Protein AF-A0A3N0ZSM4-F1 (afdb_monomer_lite)

Structure (mmCIF, N/CA/C/O backbone):
data_AF-A0A3N0ZSM4-F1
#
_entry.id   AF-A0A3N0ZSM4-F1
#
loop_
_atom_site.group_PDB
_atom_site.id
_atom_site.type_symbol
_atom_site.label_atom_id
_atom_site.label_alt_id
_atom_site.label_comp_id
_atom_site.label_asym_id
_atom_site.label_entity_id
_atom_site.label_seq_id
_atom_site.pdbx_PDB_ins_code
_atom_site.Cartn_x
_atom_site.Cartn_y
_atom_site.Cartn_z
_atom_site.occupancy
_atom_site.B_iso_or_equiv
_atom_site.auth_seq_id
_atom_site.auth_comp_id
_atom_site.auth_asym_id
_atom_site.auth_atom_id
_atom_site.pdbx_PDB_model_num
ATOM 1 N N . MET A 1 1 ? -23.254 -13.743 0.045 1.00 58.41 1 MET A N 1
ATOM 2 C CA . MET A 1 1 ? -21.880 -13.553 0.560 1.00 58.41 1 MET A CA 1
ATOM 3 C C . MET A 1 1 ? -21.175 -12.618 -0.411 1.00 58.41 1 MET A C 1
ATOM 5 O O . MET A 1 1 ? -21.246 -12.889 -1.602 1.00 58.41 1 MET A O 1
ATOM 9 N N . LEU A 1 2 ? -20.619 -11.490 0.045 1.00 79.06 2 LEU A N 1
ATOM 10 C CA . LEU A 1 2 ? -19.895 -10.570 -0.842 1.00 79.06 2 LEU A CA 1
ATOM 11 C C . LEU A 1 2 ? -18.609 -11.260 -1.317 1.00 79.06 2 LEU A C 1
ATOM 13 O O . LEU A 1 2 ? -17.864 -11.787 -0.492 1.00 79.06 2 LEU A O 1
ATOM 17 N N . LYS A 1 3 ? -18.373 -11.275 -2.628 1.00 89.25 3 LYS A N 1
ATOM 18 C CA . LYS A 1 3 ? -17.159 -11.798 -3.266 1.00 89.25 3 LYS A CA 1
ATOM 19 C C . LYS A 1 3 ? -16.535 -10.670 -4.079 1.00 89.25 3 LYS A C 1
ATOM 21 O O . LYS A 1 3 ? -17.272 -9.864 -4.650 1.00 89.25 3 LYS A O 1
ATOM 26 N N . ALA A 1 4 ? -15.208 -10.622 -4.121 1.00 91.50 4 ALA A N 1
ATOM 27 C CA . ALA A 1 4 ? -14.489 -9.713 -4.994 1.00 91.50 4 ALA A CA 1
ATOM 28 C C . ALA A 1 4 ? -14.934 -9.912 -6.451 1.00 91.50 4 ALA A C 1
ATOM 30 O O . ALA A 1 4 ? -15.197 -11.052 -6.858 1.00 91.50 4 ALA A O 1
ATOM 31 N N . PRO A 1 5 ? -15.035 -8.828 -7.238 1.00 91.94 5 PRO A N 1
ATOM 32 C CA . PRO A 1 5 ? -15.317 -8.951 -8.654 1.00 91.94 5 PRO A CA 1
ATOM 33 C C . PRO A 1 5 ? -14.194 -9.732 -9.334 1.00 91.94 5 PRO A C 1
ATOM 35 O O . PRO A 1 5 ? -13.030 -9.670 -8.931 1.00 91.94 5 PRO A O 1
ATOM 38 N N . GLU A 1 6 ? -14.540 -10.442 -10.402 1.00 93.62 6 GLU A N 1
ATOM 39 C CA . GLU A 1 6 ? -13.525 -11.029 -11.264 1.00 93.62 6 GLU A CA 1
ATOM 40 C C . GLU A 1 6 ? -12.670 -9.925 -11.892 1.00 93.62 6 GLU A C 1
ATOM 42 O O . GLU A 1 6 ? -13.151 -8.833 -12.221 1.00 93.62 6 GLU A O 1
ATOM 47 N N . LYS A 1 7 ? -11.376 -10.209 -12.049 1.00 94.38 7 LYS A N 1
ATOM 48 C CA . LYS A 1 7 ? -10.457 -9.291 -12.719 1.00 94.38 7 LYS A CA 1
ATOM 49 C C . LYS A 1 7 ? -10.913 -9.092 -14.160 1.00 94.38 7 LYS A C 1
ATOM 51 O O . LYS A 1 7 ? -11.103 -10.054 -14.902 1.00 94.38 7 LYS A O 1
ATOM 56 N N . LYS A 1 8 ? -11.041 -7.830 -14.571 1.00 92.56 8 LYS A N 1
ATOM 57 C CA . LYS A 1 8 ? -11.309 -7.478 -15.971 1.00 92.56 8 LYS A CA 1
ATOM 58 C C . LYS A 1 8 ? -10.183 -8.021 -16.871 1.00 92.56 8 LYS A C 1
ATOM 60 O O . LYS A 1 8 ? -9.026 -7.999 -16.444 1.00 92.56 8 LYS A O 1
ATOM 65 N N . PRO A 1 9 ? -10.470 -8.417 -18.127 1.00 94.88 9 PRO A N 1
ATOM 66 C CA . PRO A 1 9 ? -9.441 -8.873 -19.066 1.00 94.88 9 PRO A CA 1
ATOM 67 C C . PRO A 1 9 ? -8.264 -7.900 -19.219 1.00 94.88 9 PRO A C 1
ATOM 69 O O . PRO A 1 9 ? -7.118 -8.333 -19.257 1.00 94.88 9 PRO A O 1
ATOM 72 N N . SER A 1 10 ? -8.534 -6.590 -19.212 1.00 94.19 10 SER A N 1
ATOM 73 C CA . SER A 1 10 ? -7.501 -5.548 -19.257 1.00 94.19 10 SER A CA 1
ATOM 74 C C . SER A 1 10 ? -6.578 -5.556 -18.036 1.00 94.19 10 SER A C 1
ATOM 76 O O . SER A 1 10 ? -5.381 -5.326 -18.170 1.00 94.19 10 SER A O 1
ATOM 78 N N . TYR A 1 11 ? -7.099 -5.866 -16.846 1.00 95.12 11 TYR A N 1
ATOM 79 C CA . TYR A 1 11 ? -6.271 -5.989 -15.646 1.00 95.12 11 TYR A CA 1
ATOM 80 C C . TYR A 1 11 ? -5.423 -7.268 -15.684 1.00 95.12 11 TYR A C 1
ATOM 82 O O . TYR A 1 11 ? -4.261 -7.244 -15.300 1.00 95.12 11 TYR A O 1
ATOM 90 N N . LEU A 1 12 ? -5.964 -8.375 -16.207 1.00 96.25 12 LEU A N 1
ATOM 91 C CA . LEU A 1 12 ? -5.195 -9.612 -16.408 1.00 96.25 12 LEU A CA 1
ATOM 92 C C . LEU A 1 12 ? -4.061 -9.430 -17.428 1.00 96.25 12 LEU A C 1
ATOM 94 O O . LEU A 1 12 ? -2.976 -9.979 -17.256 1.00 96.25 12 LEU A O 1
ATOM 98 N N . GLU A 1 13 ? -4.292 -8.664 -18.494 1.00 97.06 13 GLU A N 1
ATOM 99 C CA . GLU A 1 13 ? -3.237 -8.289 -19.439 1.00 97.06 13 GLU A CA 1
ATOM 100 C C . GLU A 1 13 ? -2.154 -7.443 -18.762 1.00 97.06 13 GLU A C 1
ATOM 102 O O . GLU A 1 13 ? -0.962 -7.699 -18.944 1.00 97.06 13 GLU A O 1
ATOM 107 N N . LEU A 1 14 ? -2.563 -6.491 -17.925 1.00 96.94 14 LEU A N 1
ATOM 108 C CA . LEU A 1 14 ? -1.644 -5.670 -17.154 1.00 96.94 14 LEU A CA 1
ATOM 109 C C . LEU A 1 14 ? -0.798 -6.497 -16.169 1.00 96.94 14 LEU A C 1
ATOM 111 O O . LEU A 1 14 ? 0.404 -6.264 -16.065 1.00 96.94 14 LEU A O 1
ATOM 115 N N . GLU A 1 15 ? -1.363 -7.515 -15.516 1.00 97.19 15 GLU A N 1
ATOM 116 C CA . GLU A 1 15 ? -0.586 -8.428 -14.662 1.00 97.19 15 GLU A CA 1
ATOM 117 C C . GLU A 1 15 ? 0.503 -9.175 -15.441 1.00 97.19 15 GLU A C 1
ATOM 119 O O . GLU A 1 15 ? 1.630 -9.300 -14.961 1.00 97.19 15 GLU A O 1
ATOM 124 N N . ARG A 1 16 ? 0.231 -9.578 -16.689 1.00 98.12 16 ARG A N 1
ATOM 125 C CA . ARG A 1 16 ? 1.266 -10.171 -17.556 1.00 98.12 16 ARG A CA 1
ATOM 126 C C . ARG A 1 16 ? 2.379 -9.174 -17.873 1.00 98.12 16 ARG A C 1
ATOM 128 O O . ARG A 1 16 ? 3.546 -9.565 -17.922 1.00 98.12 16 ARG A O 1
ATOM 135 N N . LYS A 1 17 ? 2.045 -7.893 -18.066 1.00 98.44 17 LYS A N 1
ATOM 136 C CA . LYS A 1 17 ? 3.044 -6.827 -18.249 1.00 98.44 17 LYS A CA 1
ATOM 137 C C . LYS A 1 17 ? 3.872 -6.617 -16.982 1.00 98.44 17 LYS A C 1
ATOM 139 O O . LYS A 1 17 ? 5.087 -6.477 -17.086 1.00 98.44 17 LYS A O 1
ATOM 144 N N . PHE A 1 18 ? 3.257 -6.663 -15.798 1.00 98.12 18 PHE A N 1
ATOM 145 C CA . PHE A 1 18 ? 3.984 -6.602 -14.526 1.00 98.12 18 PHE A CA 1
ATOM 146 C C . PHE A 1 18 ? 4.984 -7.760 -14.395 1.00 98.12 18 PHE A C 1
ATOM 148 O O . PHE A 1 18 ? 6.159 -7.534 -14.109 1.00 98.12 18 PHE A O 1
ATOM 155 N N . GLU A 1 19 ? 4.559 -8.996 -14.662 1.00 97.19 19 GLU A N 1
ATOM 156 C CA . GLU A 1 19 ? 5.448 -10.165 -14.648 1.00 97.19 19 GLU A CA 1
ATOM 157 C C . GLU A 1 19 ? 6.601 -10.042 -15.648 1.00 97.19 19 GLU A C 1
ATOM 159 O O . GLU A 1 19 ? 7.751 -10.365 -15.330 1.00 97.19 19 GLU A O 1
ATOM 164 N N . ALA A 1 20 ? 6.306 -9.572 -16.863 1.00 98.06 20 ALA A N 1
ATOM 165 C CA . ALA A 1 20 ? 7.315 -9.326 -17.883 1.00 98.06 20 ALA A CA 1
ATOM 166 C C . ALA A 1 20 ? 8.317 -8.251 -17.433 1.00 98.06 20 ALA A C 1
ATOM 168 O O . ALA A 1 20 ? 9.521 -8.436 -17.612 1.00 98.06 20 ALA A O 1
ATOM 169 N N . GLN A 1 21 ? 7.848 -7.184 -16.779 1.00 98.12 21 GLN A N 1
ATOM 170 C CA . GLN A 1 21 ? 8.714 -6.125 -16.266 1.00 98.12 21 GLN A CA 1
ATOM 171 C C . GLN A 1 21 ? 9.656 -6.626 -15.172 1.00 98.12 21 GLN A C 1
ATOM 173 O O . GLN A 1 21 ? 10.831 -6.277 -15.194 1.00 98.12 21 GLN A O 1
ATOM 178 N N . VAL A 1 22 ? 9.202 -7.501 -14.265 1.00 95.75 22 VAL A N 1
ATOM 179 C CA . VAL A 1 22 ? 10.099 -8.127 -13.272 1.00 95.75 22 VAL A CA 1
ATOM 180 C C . VAL A 1 22 ? 11.225 -8.898 -13.965 1.00 95.75 22 VAL A C 1
ATOM 182 O O . VAL A 1 22 ? 12.389 -8.773 -13.588 1.00 95.75 22 VAL A O 1
ATOM 185 N N . LYS A 1 23 ? 10.904 -9.681 -15.005 1.00 95.94 23 LYS A N 1
ATOM 186 C CA . LYS A 1 23 ? 11.9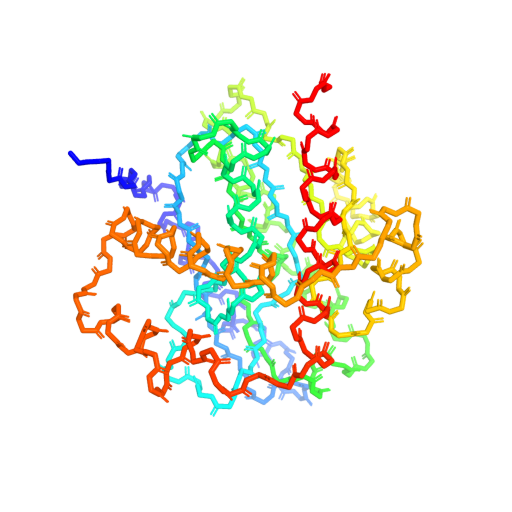14 -10.418 -15.786 1.00 95.94 23 LYS A CA 1
ATOM 187 C C . LYS A 1 23 ? 12.880 -9.462 -16.487 1.00 95.94 23 LYS A C 1
ATOM 189 O O . LYS A 1 23 ? 14.084 -9.711 -16.481 1.00 95.94 23 LYS A O 1
ATOM 194 N N . GLN A 1 24 ? 12.365 -8.368 -17.045 1.00 96.56 24 GLN A N 1
ATOM 195 C CA . GLN A 1 24 ? 13.177 -7.355 -17.709 1.00 96.56 24 GLN A CA 1
ATOM 196 C C . GLN A 1 24 ? 14.104 -6.631 -16.730 1.00 96.56 24 GLN A C 1
ATOM 198 O O . GLN A 1 24 ? 15.282 -6.473 -17.031 1.00 96.56 24 GLN A O 1
ATOM 203 N N . ASP A 1 25 ? 13.623 -6.232 -15.552 1.00 94.69 25 ASP A N 1
ATOM 204 C CA . ASP A 1 25 ? 14.444 -5.566 -14.537 1.00 94.69 25 ASP A CA 1
ATOM 205 C C . ASP A 1 25 ? 15.601 -6.462 -14.077 1.00 94.69 25 ASP A C 1
ATOM 207 O O . ASP A 1 25 ? 16.719 -5.976 -13.935 1.00 94.69 25 ASP A O 1
ATOM 211 N N . LYS A 1 26 ? 15.382 -7.779 -13.937 1.00 93.19 26 LYS A N 1
ATOM 212 C CA . LYS A 1 26 ? 16.465 -8.735 -13.636 1.00 93.19 26 LYS A CA 1
ATOM 213 C C . LYS A 1 26 ? 17.543 -8.787 -14.715 1.00 93.19 26 LYS A C 1
ATOM 215 O O . LYS A 1 26 ? 18.702 -9.014 -14.399 1.00 93.19 26 LYS A O 1
ATOM 220 N N . ILE A 1 27 ? 17.171 -8.621 -15.983 1.00 94.94 27 ILE A N 1
ATOM 221 C CA . ILE A 1 27 ? 18.129 -8.594 -17.095 1.00 94.94 27 ILE A CA 1
ATOM 222 C C . ILE A 1 27 ? 18.865 -7.251 -17.112 1.00 94.94 27 ILE A C 1
ATOM 224 O O . ILE A 1 27 ? 20.091 -7.218 -17.194 1.00 94.94 27 ILE A O 1
ATOM 228 N N . THR A 1 28 ? 18.117 -6.151 -17.015 1.00 94.62 28 THR A N 1
ATOM 229 C CA . THR A 1 28 ? 18.638 -4.780 -17.086 1.00 94.62 28 THR A CA 1
ATOM 230 C C . THR A 1 28 ? 19.568 -4.456 -15.917 1.00 94.62 28 THR A C 1
ATOM 232 O O . THR A 1 28 ? 20.585 -3.798 -16.111 1.00 94.62 28 THR A O 1
ATOM 235 N N . PHE A 1 29 ? 19.236 -4.925 -14.713 1.00 93.75 29 PHE A N 1
ATOM 236 C CA . PHE A 1 29 ? 19.954 -4.635 -13.470 1.00 93.75 29 PHE A CA 1
ATOM 237 C C . PHE A 1 29 ? 20.600 -5.889 -12.871 1.00 93.75 29 PHE A C 1
ATOM 239 O O . PHE A 1 29 ? 20.681 -6.022 -11.653 1.00 93.75 29 PHE A O 1
ATOM 246 N N . LYS A 1 30 ? 21.046 -6.829 -13.714 1.00 92.00 30 LYS A N 1
ATOM 247 C CA . LYS A 1 30 ? 21.614 -8.124 -13.291 1.00 92.00 30 LYS A CA 1
ATOM 248 C C . LYS A 1 30 ? 22.784 -8.014 -12.303 1.00 92.00 30 LYS A C 1
ATOM 250 O O . LYS A 1 30 ? 23.027 -8.944 -11.544 1.00 92.00 30 LYS A O 1
ATOM 255 N N . ASP A 1 31 ? 23.502 -6.889 -12.325 1.00 92.12 31 ASP A N 1
ATOM 256 C CA . ASP A 1 31 ? 24.661 -6.641 -11.462 1.00 92.12 31 ASP A CA 1
ATOM 257 C C . ASP A 1 31 ? 24.251 -6.033 -10.103 1.00 92.12 31 ASP A C 1
ATOM 259 O O . ASP A 1 31 ? 25.073 -5.921 -9.195 1.00 92.12 31 ASP A O 1
ATOM 263 N N . GLN A 1 32 ? 22.985 -5.622 -9.951 1.00 91.19 32 GLN A N 1
ATOM 264 C CA . GLN A 1 32 ? 22.433 -4.989 -8.746 1.00 91.19 32 GLN A CA 1
ATOM 265 C C . GLN A 1 32 ? 21.264 -5.764 -8.120 1.00 91.19 32 GLN A C 1
ATOM 267 O O . GLN A 1 32 ? 20.987 -5.587 -6.934 1.00 91.19 32 GLN A O 1
ATOM 272 N N . ILE A 1 33 ? 20.564 -6.581 -8.908 1.00 89.31 33 ILE A N 1
ATOM 273 C CA . ILE A 1 33 ? 19.414 -7.391 -8.503 1.00 89.31 33 ILE A CA 1
ATOM 274 C C . ILE A 1 33 ? 19.763 -8.854 -8.768 1.00 89.31 33 ILE A C 1
ATOM 276 O O . ILE A 1 33 ? 19.696 -9.318 -9.907 1.00 89.31 33 ILE A O 1
ATOM 280 N N . GLU A 1 34 ? 20.109 -9.593 -7.714 1.00 87.69 34 GLU A N 1
ATOM 281 C CA . GLU A 1 34 ? 20.346 -11.035 -7.819 1.00 87.69 34 GLU A CA 1
ATOM 282 C C . GLU A 1 34 ? 19.009 -11.764 -7.993 1.00 87.69 34 GLU A C 1
ATOM 284 O O . GLU A 1 34 ? 18.844 -12.647 -8.841 1.00 87.69 34 GLU A O 1
ATOM 289 N N . GLU A 1 35 ? 18.023 -11.374 -7.181 1.00 87.44 35 GLU A N 1
ATOM 290 C CA . GLU A 1 35 ? 16.726 -12.028 -7.109 1.00 87.44 35 GLU A CA 1
ATOM 291 C C . GLU A 1 35 ? 15.578 -11.018 -7.093 1.00 87.44 35 GLU A C 1
ATOM 293 O O . GLU A 1 35 ? 15.511 -10.119 -6.261 1.00 87.44 35 GLU A O 1
ATOM 298 N N . ALA A 1 36 ? 14.619 -11.228 -7.994 1.00 89.38 36 ALA A N 1
ATOM 299 C CA . ALA A 1 36 ? 13.357 -10.507 -8.003 1.00 89.38 36 ALA A CA 1
ATOM 300 C C . ALA A 1 36 ? 12.209 -11.422 -8.436 1.00 89.38 36 ALA A C 1
ATOM 302 O O . ALA A 1 36 ? 12.391 -12.289 -9.303 1.00 89.38 36 ALA A O 1
ATOM 303 N N . TYR A 1 37 ? 11.034 -11.217 -7.839 1.00 90.25 37 TYR A N 1
ATOM 304 C CA . TYR A 1 37 ? 9.819 -11.980 -8.132 1.00 90.25 37 TYR A CA 1
ATOM 305 C C . TYR A 1 37 ? 8.615 -11.064 -8.237 1.00 90.25 37 TYR A C 1
ATOM 307 O O . TYR A 1 37 ? 8.509 -10.068 -7.526 1.00 90.25 37 TYR A O 1
ATOM 315 N N . PHE A 1 38 ? 7.700 -11.436 -9.123 1.00 93.81 38 PHE A N 1
ATOM 316 C CA . PHE A 1 38 ? 6.407 -10.790 -9.200 1.00 93.81 38 PHE A CA 1
ATOM 317 C C . PHE A 1 38 ? 5.559 -11.202 -8.000 1.00 93.81 38 PHE A C 1
ATOM 319 O O . PHE A 1 38 ? 5.376 -12.395 -7.753 1.00 93.81 38 PHE A O 1
ATOM 326 N N . VAL A 1 39 ? 5.036 -10.211 -7.281 1.00 92.94 39 VAL A N 1
ATOM 327 C CA . VAL A 1 39 ? 4.021 -10.409 -6.249 1.00 92.94 39 VAL A CA 1
ATOM 328 C C . VAL A 1 39 ? 2.790 -9.588 -6.634 1.00 92.94 39 VAL A C 1
ATOM 330 O O . VAL A 1 39 ? 2.875 -8.358 -6.679 1.00 92.94 39 VAL A O 1
ATOM 333 N N . PRO A 1 40 ? 1.641 -10.227 -6.914 1.00 94.06 40 PRO A N 1
ATOM 334 C CA . PRO A 1 40 ? 0.432 -9.498 -7.263 1.00 94.06 40 PRO A CA 1
ATOM 335 C C . PRO A 1 40 ? -0.135 -8.758 -6.046 1.00 94.06 40 PRO A C 1
ATOM 337 O O . PRO A 1 40 ? -0.044 -9.224 -4.907 1.00 94.06 40 PRO A O 1
ATOM 340 N N . ASN A 1 41 ? -0.779 -7.619 -6.290 1.00 95.19 41 ASN A N 1
ATOM 341 C CA . ASN A 1 41 ? -1.597 -6.934 -5.290 1.00 95.19 41 ASN A CA 1
ATOM 342 C C . ASN A 1 41 ? -3.027 -7.516 -5.272 1.00 95.19 41 ASN A C 1
ATOM 344 O O . ASN A 1 41 ? -3.466 -8.123 -6.255 1.00 95.19 41 ASN A O 1
ATOM 348 N N . PRO A 1 42 ? -3.780 -7.363 -4.168 1.00 94.75 42 PRO A N 1
ATOM 349 C CA . PRO A 1 42 ? -5.164 -7.817 -4.113 1.00 94.75 42 PRO A CA 1
ATOM 350 C C . PRO A 1 42 ? -6.055 -6.971 -5.034 1.00 94.75 42 PRO A C 1
ATOM 352 O O . PRO A 1 42 ? -5.874 -5.763 -5.154 1.00 94.75 42 PRO A O 1
ATOM 355 N N . TYR A 1 43 ? -7.056 -7.602 -5.651 1.00 94.12 43 TYR A N 1
ATOM 356 C CA . TYR A 1 43 ? -8.032 -6.933 -6.515 1.00 94.12 43 TYR A CA 1
ATOM 357 C C . TYR A 1 43 ? -9.390 -6.869 -5.815 1.00 94.12 43 TYR A C 1
ATOM 359 O O . TYR A 1 43 ? -10.072 -7.884 -5.681 1.00 94.12 43 TYR A O 1
ATOM 367 N N . PHE A 1 44 ? -9.766 -5.686 -5.326 1.00 90.19 44 PHE A N 1
ATOM 368 C CA . PHE A 1 44 ? -10.973 -5.519 -4.508 1.00 90.19 44 PHE A CA 1
ATOM 369 C C . PHE A 1 44 ? -12.177 -4.996 -5.264 1.00 90.19 44 PHE A C 1
ATOM 371 O O . PHE A 1 44 ? -13.304 -5.404 -4.988 1.00 90.19 44 PHE A O 1
ATOM 378 N N . SER A 1 45 ? -11.935 -4.058 -6.170 1.00 86.44 45 SER A N 1
ATOM 379 C CA . SER A 1 45 ? -12.966 -3.357 -6.908 1.00 86.44 45 SER A CA 1
ATOM 380 C C . SER A 1 45 ? -12.474 -3.092 -8.312 1.00 86.44 45 SER A C 1
ATOM 382 O O . SER A 1 45 ? -11.306 -2.785 -8.544 1.00 86.44 45 SER A O 1
ATOM 384 N N . SER A 1 46 ? -13.404 -3.197 -9.251 1.00 84.06 46 SER A N 1
ATOM 385 C CA . SER A 1 46 ? -13.135 -2.879 -10.644 1.00 84.06 46 SER A CA 1
ATOM 386 C C . SER A 1 46 ? -13.251 -1.389 -10.963 1.00 84.06 46 SER A C 1
ATOM 388 O O . SER A 1 46 ? -12.995 -1.012 -12.109 1.00 84.06 46 SER A O 1
ATOM 390 N N . ASP A 1 47 ? -13.685 -0.596 -9.980 1.00 90.31 47 ASP A N 1
ATOM 391 C CA . ASP A 1 47 ? -13.969 0.832 -10.101 1.00 90.31 47 ASP A CA 1
ATOM 392 C C . ASP A 1 47 ? -13.807 1.556 -8.741 1.00 90.31 47 ASP A C 1
ATOM 394 O O . ASP A 1 47 ? -14.774 2.063 -8.164 1.00 90.31 47 ASP A O 1
ATOM 398 N N . PRO A 1 48 ? -12.609 1.521 -8.132 1.00 94.94 48 PRO A N 1
ATOM 399 C CA . PRO A 1 48 ? -12.388 2.067 -6.796 1.00 94.94 48 PRO A CA 1
ATOM 400 C C . PRO A 1 48 ? -12.526 3.599 -6.766 1.00 94.94 48 PRO A C 1
ATOM 402 O O . PRO A 1 48 ? -12.142 4.297 -7.702 1.00 94.94 48 PRO A O 1
ATOM 405 N N . LYS A 1 49 ? -12.995 4.147 -5.639 1.00 95.62 49 LYS A N 1
ATOM 406 C CA . LYS A 1 49 ? -12.977 5.595 -5.355 1.00 95.62 49 LYS A CA 1
ATOM 407 C C . LYS A 1 49 ? -11.591 6.079 -4.938 1.00 95.62 49 LYS A C 1
ATOM 409 O O . LYS A 1 49 ? -11.222 7.219 -5.218 1.00 95.62 49 LYS A O 1
ATOM 414 N N . TYR A 1 50 ? -10.830 5.219 -4.265 1.00 97.69 50 TYR A N 1
ATOM 415 C CA . TYR A 1 50 ? -9.501 5.522 -3.738 1.00 97.69 50 TYR A CA 1
ATOM 416 C C . TYR A 1 50 ? -8.470 4.506 -4.226 1.00 97.69 50 TYR A C 1
ATOM 418 O O . TYR A 1 50 ? -8.754 3.314 -4.291 1.00 97.69 50 TYR A O 1
ATOM 426 N N . CYS A 1 51 ? -7.253 4.958 -4.515 1.00 97.94 51 CYS A N 1
ATOM 427 C CA . CYS A 1 51 ? -6.124 4.073 -4.795 1.00 97.94 51 CYS A CA 1
ATOM 428 C C . CYS A 1 51 ? -4.994 4.378 -3.813 1.00 97.94 51 CYS A C 1
ATOM 430 O O . CYS A 1 51 ? -4.424 5.470 -3.836 1.00 97.94 51 CYS A O 1
ATOM 432 N N . LEU A 1 52 ? -4.711 3.432 -2.920 1.00 98.56 52 LEU A N 1
ATOM 433 C CA . LEU A 1 52 ? -3.628 3.513 -1.952 1.00 98.56 52 LEU A CA 1
ATOM 434 C C . LEU A 1 52 ? -2.353 2.968 -2.602 1.00 98.56 52 LEU A C 1
ATOM 436 O O . LEU A 1 52 ? -2.332 1.815 -3.012 1.00 98.56 52 LEU A O 1
ATOM 440 N N . ILE A 1 53 ? -1.297 3.774 -2.689 1.00 98.44 53 ILE A N 1
ATOM 441 C CA . ILE A 1 53 ? -0.056 3.407 -3.387 1.00 98.44 53 ILE A CA 1
ATOM 442 C C . ILE A 1 53 ? 1.108 3.365 -2.391 1.00 98.44 53 ILE A C 1
ATOM 444 O O . ILE A 1 53 ? 1.371 4.371 -1.726 1.00 98.44 53 ILE A O 1
ATOM 448 N N . ALA A 1 54 ? 1.807 2.233 -2.283 1.00 96.94 54 ALA A N 1
ATOM 449 C CA . ALA A 1 54 ? 3.060 2.087 -1.536 1.00 96.94 54 ALA A CA 1
ATOM 450 C C . ALA A 1 54 ? 4.274 1.905 -2.479 1.00 96.94 54 ALA A C 1
ATOM 452 O O . ALA A 1 54 ? 4.214 2.276 -3.649 1.00 96.94 54 ALA A O 1
ATOM 453 N N . LEU A 1 55 ? 5.411 1.441 -1.951 1.00 93.94 55 LEU A N 1
ATOM 454 C CA . LEU A 1 55 ? 6.698 1.394 -2.660 1.00 93.94 55 LEU A CA 1
ATOM 455 C C . LEU A 1 55 ? 6.846 0.125 -3.513 1.00 93.94 55 LEU A C 1
ATOM 457 O O . LEU A 1 55 ? 6.654 0.166 -4.729 1.00 93.94 55 LEU A O 1
ATOM 461 N N . GLU A 1 56 ? 7.186 -0.983 -2.863 1.00 92.44 56 GLU A N 1
ATOM 462 C CA . GLU A 1 56 ? 7.278 -2.315 -3.447 1.00 92.44 56 GLU A CA 1
ATOM 463 C C . GLU A 1 56 ? 7.035 -3.380 -2.366 1.00 92.44 56 GLU A C 1
ATOM 465 O O . GLU A 1 56 ? 7.276 -3.118 -1.176 1.00 92.44 56 GLU A O 1
ATOM 470 N N . PRO A 1 57 ? 6.641 -4.601 -2.767 1.00 90.19 57 PRO A N 1
ATOM 471 C CA . PRO A 1 57 ? 6.671 -5.770 -1.904 1.00 90.19 57 PRO A CA 1
ATOM 472 C C . PRO A 1 57 ? 8.066 -5.992 -1.300 1.00 90.19 57 PRO A C 1
ATOM 474 O O . PRO A 1 57 ? 9.091 -5.884 -1.975 1.00 90.19 57 PRO A O 1
ATOM 477 N N . SER A 1 58 ? 8.122 -6.374 -0.024 1.00 78.56 58 SER A N 1
ATOM 478 C CA . SER A 1 58 ? 9.386 -6.757 0.615 1.00 78.56 58 SER A CA 1
ATOM 479 C C . SER A 1 58 ? 9.668 -8.241 0.418 1.00 78.56 58 SER A C 1
ATOM 481 O O . SER A 1 58 ? 8.794 -9.081 0.628 1.00 78.56 58 SER A O 1
ATOM 483 N N . PHE A 1 59 ? 10.934 -8.582 0.178 1.00 75.19 59 PHE A N 1
ATOM 484 C CA . PHE A 1 59 ? 11.432 -9.944 0.375 1.00 75.19 59 PHE A CA 1
ATOM 485 C C . PHE A 1 59 ? 11.333 -10.301 1.866 1.00 75.19 59 PHE A C 1
ATOM 487 O O . PHE A 1 59 ? 12.115 -9.819 2.689 1.00 75.19 59 PHE A O 1
ATOM 494 N N . GLY A 1 60 ? 10.308 -11.059 2.250 1.00 64.75 60 GLY A N 1
ATOM 495 C CA . GLY A 1 60 ? 10.211 -11.637 3.590 1.00 64.75 60 GLY A CA 1
ATOM 496 C C . GLY A 1 60 ? 11.119 -12.861 3.741 1.00 64.75 60 GLY A C 1
ATOM 497 O O . GLY A 1 60 ? 11.605 -13.409 2.755 1.00 64.75 60 GLY A O 1
ATOM 498 N N . LEU A 1 61 ? 11.292 -13.346 4.976 1.00 54.44 61 LEU A N 1
ATOM 499 C CA . LEU A 1 61 ? 12.019 -14.597 5.265 1.00 54.44 61 LEU A CA 1
ATOM 500 C C . LEU A 1 61 ? 11.369 -15.843 4.629 1.00 54.44 61 LEU A C 1
ATOM 502 O O . LEU A 1 61 ? 11.986 -16.900 4.586 1.00 54.44 61 LEU A O 1
ATOM 506 N N . GLN A 1 62 ? 10.130 -15.731 4.145 1.00 59.59 62 GLN A N 1
ATOM 507 C CA . GLN A 1 62 ? 9.340 -16.842 3.619 1.00 59.59 62 GLN A CA 1
ATOM 508 C C . GLN A 1 62 ? 8.805 -16.514 2.221 1.00 59.59 62 GLN A C 1
ATOM 510 O O . GLN A 1 62 ? 7.618 -16.257 2.015 1.00 59.59 62 GLN A O 1
ATOM 515 N N . ARG A 1 63 ? 9.724 -16.509 1.254 1.00 60.41 63 ARG A N 1
ATOM 516 C CA . ARG A 1 63 ? 9.480 -16.232 -0.170 1.00 60.41 63 ARG A CA 1
ATOM 517 C C . ARG A 1 63 ? 8.300 -17.013 -0.765 1.00 60.41 63 ARG A C 1
ATOM 519 O O . ARG A 1 63 ? 7.556 -16.460 -1.563 1.00 60.41 63 ARG A O 1
ATOM 526 N N . GLU A 1 64 ? 8.101 -18.263 -0.359 1.00 59.41 64 GLU A N 1
ATOM 527 C CA . GLU A 1 64 ? 7.061 -19.151 -0.908 1.00 59.41 64 GLU A CA 1
ATOM 528 C C . GLU A 1 64 ? 5.641 -18.839 -0.404 1.00 59.41 64 GLU A C 1
ATOM 530 O O . GLU A 1 64 ? 4.656 -19.350 -0.933 1.00 59.41 64 GLU A O 1
ATOM 535 N N . LEU A 1 65 ? 5.515 -17.985 0.615 1.00 62.53 65 LEU A N 1
ATOM 536 C CA . LEU A 1 65 ? 4.248 -17.748 1.315 1.00 62.53 65 LEU A CA 1
ATOM 537 C C . LEU A 1 65 ? 3.596 -16.409 0.970 1.00 62.53 65 LEU A C 1
ATOM 539 O O . LEU A 1 65 ? 2.431 -16.161 1.313 1.00 62.53 65 LEU A O 1
ATOM 543 N N . ILE A 1 66 ? 4.338 -15.543 0.281 1.00 65.00 66 ILE A N 1
ATOM 544 C CA . ILE A 1 66 ? 3.844 -14.265 -0.220 1.00 65.00 66 ILE A CA 1
ATOM 545 C C . ILE A 1 66 ? 3.222 -14.517 -1.596 1.00 65.00 66 ILE A C 1
ATOM 547 O O . ILE A 1 66 ? 3.845 -14.332 -2.634 1.00 65.00 66 ILE A O 1
ATOM 551 N N . LYS A 1 67 ? 1.972 -14.990 -1.591 1.00 80.69 67 LYS A N 1
ATOM 552 C CA . LYS A 1 67 ? 1.180 -15.176 -2.820 1.00 80.69 67 LYS A CA 1
ATOM 553 C C . LYS A 1 67 ? 0.560 -13.869 -3.316 1.00 80.69 67 LYS A C 1
ATOM 555 O O . LYS A 1 67 ? 0.331 -13.717 -4.507 1.00 80.69 67 LYS A O 1
ATOM 560 N N . VAL A 1 68 ? 0.255 -12.957 -2.392 1.00 88.44 68 VAL A N 1
ATOM 561 C CA . VAL A 1 68 ? -0.401 -11.669 -2.650 1.00 88.44 68 VAL A CA 1
ATOM 562 C C . VAL A 1 68 ? 0.135 -10.647 -1.646 1.00 88.44 68 VAL A C 1
ATOM 564 O O . VAL A 1 68 ? 0.230 -10.947 -0.450 1.00 88.44 68 VAL A O 1
ATOM 567 N N . GLU A 1 69 ? 0.510 -9.460 -2.114 1.00 91.25 69 GLU A N 1
ATOM 568 C CA . GLU A 1 69 ? 0.997 -8.367 -1.264 1.00 91.25 69 GLU A CA 1
ATOM 569 C C . GLU A 1 69 ? -0.132 -7.807 -0.380 1.00 91.25 69 GLU A C 1
ATOM 571 O O . GLU A 1 69 ? -1.310 -8.072 -0.604 1.00 91.25 69 GLU A O 1
ATOM 576 N N . PHE A 1 70 ? 0.202 -7.073 0.683 1.00 91.81 70 PHE A N 1
ATOM 577 C CA . PHE A 1 70 ? -0.768 -6.519 1.634 1.00 91.81 70 PHE A CA 1
ATOM 578 C C . PHE A 1 70 ? -1.602 -7.547 2.433 1.00 91.81 70 PHE A C 1
ATOM 580 O O . PHE A 1 70 ? -2.429 -7.164 3.251 1.00 91.81 70 PHE A O 1
ATOM 587 N N . LEU A 1 71 ? -1.303 -8.849 2.348 1.00 89.94 71 LEU A N 1
ATOM 588 C CA . LEU A 1 71 ? -2.010 -9.900 3.109 1.00 89.94 71 LEU A CA 1
ATOM 589 C C . LEU A 1 71 ? -1.084 -10.750 3.998 1.00 89.94 71 LEU A C 1
ATOM 591 O O . LEU A 1 71 ? -1.410 -11.877 4.363 1.00 89.94 71 LEU A O 1
ATOM 595 N N . ASN A 1 72 ? 0.099 -10.229 4.336 1.00 84.12 72 ASN A N 1
ATOM 596 C CA . ASN A 1 72 ? 1.174 -11.016 4.961 1.00 84.12 72 ASN A CA 1
ATOM 597 C C . ASN A 1 72 ? 1.562 -10.557 6.369 1.00 84.12 72 ASN A C 1
ATOM 599 O O . ASN A 1 72 ? 2.439 -11.152 6.987 1.00 84.12 72 ASN A O 1
ATOM 603 N N . SER A 1 73 ? 0.941 -9.502 6.900 1.00 87.25 73 SER A N 1
ATOM 604 C CA . SER A 1 73 ? 1.249 -9.027 8.249 1.00 87.25 73 SER A CA 1
ATOM 605 C C . SER A 1 73 ? 0.049 -8.362 8.915 1.00 87.25 73 SER A C 1
ATOM 607 O O . SER A 1 73 ? -0.818 -7.815 8.234 1.00 87.25 73 SER A O 1
ATOM 609 N N . PHE A 1 74 ? 0.038 -8.335 10.252 1.00 89.50 74 PHE A N 1
ATOM 610 C CA . PHE A 1 74 ? -0.995 -7.648 11.031 1.00 89.50 74 PHE A CA 1
ATOM 611 C C . PHE A 1 74 ? -1.093 -6.169 10.637 1.00 89.50 74 PHE A C 1
ATOM 613 O O . PHE A 1 74 ? -2.180 -5.615 10.555 1.00 89.50 74 PHE A O 1
ATOM 620 N N . LYS A 1 75 ? 0.043 -5.536 10.317 1.00 90.94 75 LYS A N 1
ATOM 621 C CA . LYS A 1 75 ? 0.095 -4.143 9.853 1.00 90.94 75 LYS A CA 1
ATOM 622 C C . LYS A 1 75 ? -0.608 -3.953 8.507 1.00 90.94 75 LYS A C 1
ATOM 624 O O . LYS A 1 75 ? -1.252 -2.925 8.317 1.00 90.94 75 LYS A O 1
ATOM 629 N N . ASN A 1 76 ? -0.525 -4.938 7.614 1.00 92.31 76 ASN A N 1
ATOM 630 C CA . ASN A 1 76 ? -1.215 -4.876 6.330 1.00 92.31 76 ASN A CA 1
ATOM 631 C C . ASN A 1 76 ? -2.731 -5.082 6.526 1.00 92.31 76 ASN A C 1
ATOM 633 O O . ASN A 1 76 ? -3.540 -4.317 6.010 1.00 92.31 76 ASN A O 1
ATOM 637 N N . PHE A 1 77 ? -3.133 -6.032 7.377 1.00 94.69 77 PHE A N 1
ATOM 638 C CA . PHE A 1 77 ? -4.545 -6.172 7.752 1.00 94.69 77 PHE A CA 1
ATOM 639 C C . PHE A 1 77 ? -5.090 -4.932 8.468 1.00 94.69 77 PHE A C 1
ATOM 641 O O . PHE A 1 77 ? -6.235 -4.556 8.242 1.00 94.69 77 PHE A O 1
ATOM 648 N N . LEU A 1 78 ? -4.273 -4.255 9.277 1.00 96.06 78 LEU A N 1
ATOM 649 C CA . LEU A 1 78 ? -4.662 -3.030 9.968 1.00 96.06 78 LEU A CA 1
ATOM 650 C C . LEU A 1 78 ? -4.956 -1.882 8.992 1.00 96.06 78 LEU A C 1
ATOM 652 O O . LEU A 1 78 ? -5.952 -1.185 9.170 1.00 96.06 78 LEU A O 1
ATOM 656 N N . ILE A 1 79 ? -4.135 -1.686 7.953 1.00 96.81 79 ILE A N 1
ATOM 657 C CA . ILE A 1 79 ? -4.417 -0.645 6.951 1.00 96.81 79 ILE A CA 1
ATOM 658 C C . ILE A 1 79 ? -5.672 -0.981 6.137 1.00 96.81 79 ILE A C 1
ATOM 660 O O . ILE A 1 79 ? -6.490 -0.089 5.919 1.00 96.81 79 ILE A O 1
ATOM 664 N N . HIS A 1 80 ? -5.889 -2.252 5.779 1.00 97.75 80 HIS A N 1
ATOM 665 C CA . HIS A 1 80 ? -7.133 -2.686 5.136 1.00 97.75 80 HIS A CA 1
ATOM 666 C C . HIS A 1 80 ? -8.354 -2.464 6.029 1.00 97.75 80 HIS A C 1
ATOM 668 O O . HIS A 1 80 ? -9.367 -1.945 5.562 1.00 97.75 80 HIS A O 1
ATOM 674 N N . TYR A 1 81 ? -8.249 -2.821 7.311 1.00 98.25 81 TYR A N 1
ATOM 675 C CA . TYR A 1 81 ? -9.304 -2.623 8.300 1.00 98.25 81 TYR A CA 1
ATOM 676 C C . TYR A 1 81 ? -9.674 -1.143 8.406 1.00 98.25 81 TYR A C 1
ATOM 678 O O . TYR A 1 81 ? -10.856 -0.797 8.358 1.00 98.25 81 TYR A O 1
ATOM 686 N N . CYS A 1 82 ? -8.678 -0.258 8.493 1.00 98.50 82 CYS A N 1
ATOM 687 C CA . CYS A 1 82 ? -8.939 1.172 8.558 1.00 98.50 82 CYS A CA 1
ATOM 688 C C . CYS A 1 82 ? -9.514 1.715 7.242 1.00 98.50 82 CYS A C 1
ATOM 690 O O . CYS A 1 82 ? -10.447 2.514 7.279 1.00 98.50 82 CYS A O 1
ATOM 692 N N . ALA A 1 83 ? -8.994 1.297 6.084 1.00 98.31 83 ALA A N 1
ATOM 693 C CA . ALA A 1 83 ? -9.498 1.749 4.787 1.00 98.31 83 ALA A CA 1
ATOM 694 C C . ALA A 1 83 ? -10.963 1.330 4.590 1.00 98.31 83 ALA A C 1
ATOM 696 O O . ALA A 1 83 ? -11.808 2.149 4.237 1.00 98.31 83 ALA A O 1
ATOM 697 N N . TYR A 1 84 ? -11.295 0.081 4.907 1.00 98.06 84 TYR A N 1
ATOM 698 C CA . TYR A 1 84 ? -12.662 -0.416 4.818 1.00 98.06 84 TYR A CA 1
ATOM 699 C C . TYR A 1 84 ? -13.613 0.360 5.739 1.00 98.06 84 TYR A C 1
ATOM 701 O O . TYR A 1 84 ? -14.615 0.892 5.271 1.00 98.06 84 TYR A O 1
ATOM 709 N N . ASN A 1 85 ? -13.296 0.475 7.034 1.00 98.25 85 ASN A N 1
ATOM 710 C CA . ASN A 1 85 ? -14.224 1.049 8.015 1.00 98.25 85 ASN A CA 1
ATOM 711 C C . ASN A 1 85 ? -14.304 2.580 7.969 1.00 98.25 85 ASN A C 1
ATOM 713 O O . ASN A 1 85 ? -15.391 3.131 8.119 1.00 98.25 85 ASN A O 1
ATOM 717 N N . TYR A 1 86 ? -13.179 3.266 7.758 1.00 98.25 86 TYR A N 1
ATOM 718 C CA . TYR A 1 86 ? -13.087 4.716 7.957 1.00 98.25 86 TYR A CA 1
ATOM 719 C C . TYR A 1 86 ? -12.936 5.507 6.661 1.00 98.25 86 TYR A C 1
ATOM 721 O O . TYR A 1 86 ? -13.505 6.588 6.552 1.00 98.25 86 TYR A O 1
ATOM 729 N N . LEU A 1 87 ? -12.220 4.972 5.663 1.00 98.12 87 LEU A N 1
ATOM 730 C CA . LEU A 1 87 ? -12.115 5.625 4.352 1.00 98.12 87 LEU A CA 1
ATOM 731 C C . LEU A 1 87 ? -13.357 5.347 3.496 1.00 98.12 87 LEU A C 1
ATOM 733 O O . LEU A 1 87 ? -13.874 6.242 2.836 1.00 98.12 87 LEU A O 1
ATOM 737 N N . CYS A 1 88 ? -13.829 4.098 3.505 1.00 97.19 88 CYS A N 1
ATOM 738 C CA . CYS A 1 88 ? -14.880 3.612 2.608 1.00 97.19 88 CYS A CA 1
ATOM 739 C C . CYS A 1 88 ? -16.199 3.271 3.323 1.00 97.19 88 CYS A C 1
ATOM 741 O O . CYS A 1 88 ? -17.107 2.731 2.691 1.00 97.19 88 CYS A O 1
ATOM 743 N N . LYS A 1 89 ? -16.324 3.579 4.623 1.00 96.62 89 LYS A N 1
ATOM 744 C CA . LYS A 1 89 ? -17.556 3.421 5.425 1.00 96.62 89 LYS A CA 1
ATOM 745 C C . LYS A 1 89 ? -18.207 2.033 5.308 1.00 96.62 89 LYS A C 1
ATOM 747 O O . LYS A 1 89 ? -19.421 1.912 5.179 1.00 96.62 89 LYS A O 1
ATOM 752 N N . GLY A 1 90 ? -17.391 0.983 5.348 1.00 95.94 90 GLY A N 1
ATOM 753 C CA . GLY A 1 90 ? -17.841 -0.406 5.292 1.00 95.94 90 GLY A CA 1
ATOM 754 C C . GLY A 1 90 ? -17.968 -0.981 3.879 1.00 95.94 90 GLY A C 1
ATOM 755 O O . GLY A 1 90 ? -18.767 -1.888 3.669 1.00 95.94 90 GLY A O 1
ATOM 756 N N . SER A 1 91 ? -17.210 -0.465 2.908 1.00 95.06 91 SER A N 1
ATOM 757 C CA . SER A 1 91 ? -17.195 -0.970 1.529 1.00 95.06 91 SER A CA 1
ATOM 758 C C . SER A 1 91 ? -15.771 -1.180 1.004 1.00 95.06 91 SER A C 1
ATOM 760 O O . SER A 1 91 ? -14.805 -0.606 1.510 1.00 95.06 91 SER A O 1
ATOM 762 N N . PHE A 1 92 ? -15.633 -2.005 -0.035 1.00 94.44 92 PHE A N 1
ATOM 763 C CA . PHE A 1 92 ? -14.373 -2.230 -0.752 1.00 94.44 92 PHE A CA 1
ATOM 764 C C . PHE A 1 92 ? -14.187 -1.240 -1.916 1.00 94.44 92 PHE A C 1
ATOM 766 O O . PHE A 1 92 ? -13.700 -1.602 -2.981 1.00 94.44 92 PHE A O 1
ATOM 773 N N . ASP A 1 93 ? -14.535 0.032 -1.705 1.00 95.19 93 ASP A N 1
ATOM 774 C CA . ASP A 1 93 ? -14.416 1.112 -2.699 1.00 95.19 93 ASP A CA 1
ATOM 775 C C . ASP A 1 93 ? -12.976 1.655 -2.830 1.00 95.19 93 ASP A C 1
ATOM 777 O O . ASP A 1 93 ? -12.752 2.807 -3.210 1.00 95.19 93 ASP A O 1
ATOM 781 N N . TYR A 1 94 ? -11.975 0.834 -2.519 1.00 96.94 94 TYR A N 1
ATOM 782 C CA . TYR A 1 94 ? -10.567 1.183 -2.641 1.00 96.94 94 TYR A CA 1
ATOM 783 C C . TYR A 1 94 ? -9.775 0.072 -3.324 1.00 96.94 94 TYR A C 1
ATOM 785 O O . TYR A 1 94 ? -10.117 -1.106 -3.245 1.00 96.94 94 TYR A O 1
ATOM 793 N N . HIS A 1 95 ? -8.678 0.465 -3.957 1.00 96.56 95 HIS A N 1
ATOM 794 C CA . HIS A 1 95 ? -7.614 -0.426 -4.402 1.00 96.56 95 HIS A CA 1
ATOM 795 C C . HIS A 1 95 ? -6.348 -0.124 -3.602 1.00 96.56 95 HIS A C 1
ATOM 797 O O . HIS A 1 95 ? -6.145 1.020 -3.190 1.00 96.56 95 HIS A O 1
ATOM 803 N N . ILE A 1 96 ? -5.509 -1.128 -3.356 1.00 97.56 96 ILE A N 1
ATOM 804 C CA . ILE A 1 96 ? -4.175 -0.923 -2.782 1.00 97.56 96 ILE A CA 1
ATOM 805 C C . ILE A 1 96 ? -3.144 -1.559 -3.696 1.00 97.56 96 ILE A C 1
ATOM 807 O O . ILE A 1 96 ? -3.344 -2.659 -4.205 1.00 97.56 96 ILE A O 1
ATOM 811 N N . THR A 1 97 ? -2.054 -0.846 -3.919 1.00 97.62 97 THR A N 1
ATOM 812 C CA . THR A 1 97 ? -1.074 -1.200 -4.928 1.00 97.62 97 THR A CA 1
ATOM 813 C C . THR A 1 97 ? 0.299 -0.645 -4.549 1.00 97.62 97 THR A C 1
ATOM 815 O O . THR A 1 97 ? 0.427 0.175 -3.641 1.00 97.62 97 THR A O 1
ATOM 818 N N . ASP A 1 98 ? 1.335 -1.085 -5.245 1.00 97.44 98 ASP A N 1
ATOM 819 C CA . ASP A 1 98 ? 2.711 -0.592 -5.123 1.00 97.44 98 ASP A CA 1
ATOM 820 C C . ASP A 1 98 ? 3.161 0.129 -6.398 1.00 97.44 98 ASP A C 1
ATOM 822 O O . ASP A 1 98 ? 2.631 -0.155 -7.474 1.00 97.44 98 ASP A O 1
ATOM 826 N N . ILE A 1 99 ? 4.173 1.001 -6.319 1.00 97.44 99 ILE A N 1
ATOM 827 C CA . ILE A 1 99 ? 4.835 1.520 -7.527 1.00 97.44 99 ILE A CA 1
ATOM 828 C C . ILE A 1 99 ? 5.397 0.353 -8.343 1.00 97.44 99 ILE A C 1
ATOM 830 O O . ILE A 1 99 ? 5.142 0.271 -9.541 1.00 97.44 99 ILE A O 1
ATOM 834 N N . SER A 1 100 ? 6.124 -0.562 -7.698 1.00 96.12 100 SER A N 1
ATOM 835 C CA . SER A 1 100 ? 6.680 -1.760 -8.333 1.00 96.12 100 SER A CA 1
ATOM 836 C C . SER A 1 100 ? 6.068 -3.029 -7.754 1.00 96.12 100 SER A C 1
ATOM 838 O O . SER A 1 100 ? 5.884 -3.127 -6.548 1.00 96.12 100 SER A O 1
ATOM 840 N N . LYS A 1 101 ? 5.810 -4.036 -8.598 1.00 95.75 101 LYS A N 1
ATOM 841 C CA . LYS A 1 101 ? 5.377 -5.382 -8.155 1.00 95.75 101 LYS A CA 1
ATOM 842 C C . LYS A 1 101 ? 6.542 -6.341 -7.938 1.00 95.75 101 LYS A C 1
ATOM 844 O O . LYS A 1 101 ? 6.340 -7.542 -7.763 1.00 95.75 101 LYS A O 1
ATOM 849 N N . SER A 1 102 ? 7.760 -5.815 -8.028 1.00 92.94 102 SER A N 1
ATOM 850 C CA . SER A 1 102 ? 8.994 -6.570 -7.911 1.00 92.94 102 SER A CA 1
ATOM 851 C C . SER A 1 102 ? 9.399 -6.671 -6.445 1.00 92.94 102 SER A C 1
ATOM 853 O O . SER A 1 102 ? 9.867 -5.699 -5.853 1.00 92.94 102 SER A O 1
ATOM 855 N N . ALA A 1 103 ? 9.231 -7.853 -5.857 1.00 91.06 103 ALA A N 1
ATOM 856 C CA . ALA A 1 103 ? 9.807 -8.152 -4.555 1.00 91.06 103 ALA A CA 1
ATOM 857 C C . ALA A 1 103 ? 11.316 -8.368 -4.704 1.00 91.06 103 ALA A C 1
ATOM 859 O O . ALA A 1 103 ? 11.732 -9.318 -5.367 1.00 91.06 103 ALA A O 1
ATOM 860 N N . MET A 1 104 ? 12.123 -7.530 -4.051 1.00 88.75 104 MET A N 1
ATOM 861 C CA . MET A 1 104 ? 13.591 -7.630 -4.024 1.00 88.75 104 MET A CA 1
ATOM 862 C C . MET A 1 104 ? 14.119 -7.555 -2.588 1.00 88.75 104 MET A C 1
ATOM 864 O O . MET A 1 104 ? 13.433 -7.039 -1.694 1.00 88.75 104 MET A O 1
ATOM 868 N N . LYS A 1 105 ? 15.333 -8.062 -2.335 1.00 86.25 105 LYS A N 1
ATOM 869 C CA . LYS A 1 105 ? 15.908 -8.057 -0.980 1.00 86.25 105 LYS A CA 1
ATOM 870 C C . LYS A 1 105 ? 16.074 -6.618 -0.497 1.00 86.25 105 LYS A C 1
ATOM 872 O O . LYS A 1 105 ? 16.466 -5.731 -1.249 1.00 86.25 105 LYS A O 1
ATOM 877 N N . ALA A 1 106 ? 15.870 -6.379 0.799 1.00 83.56 106 ALA A N 1
ATOM 878 C CA . ALA A 1 106 ? 15.979 -5.031 1.368 1.00 83.56 106 ALA A CA 1
ATOM 879 C C . ALA A 1 106 ? 17.358 -4.379 1.132 1.00 83.56 106 ALA A C 1
ATOM 881 O O . ALA A 1 106 ? 17.440 -3.167 0.941 1.00 83.56 106 ALA A O 1
ATOM 882 N N . LYS A 1 107 ? 18.434 -5.182 1.117 1.00 85.31 107 LYS A N 1
ATOM 883 C CA . LYS A 1 107 ? 19.794 -4.724 0.793 1.00 85.31 107 LYS A CA 1
ATOM 884 C C . LYS A 1 107 ? 19.899 -4.242 -0.656 1.00 85.31 107 LYS A C 1
ATOM 886 O O . LYS A 1 107 ? 20.504 -3.203 -0.891 1.00 85.31 107 LYS A O 1
ATOM 891 N N . GLU A 1 108 ? 19.294 -4.970 -1.592 1.00 86.06 108 GLU A N 1
ATOM 892 C CA . GLU A 1 108 ? 19.259 -4.609 -3.012 1.00 86.06 108 GLU A CA 1
ATOM 893 C C . GLU A 1 108 ? 18.402 -3.364 -3.203 1.00 86.06 108 GLU A C 1
ATOM 895 O O . GLU A 1 108 ? 18.895 -2.393 -3.745 1.00 86.06 108 GLU A O 1
ATOM 900 N N . ALA A 1 109 ? 17.190 -3.309 -2.639 1.00 82.88 109 ALA A N 1
ATOM 901 C CA . ALA A 1 109 ? 16.328 -2.121 -2.692 1.00 82.88 109 ALA A CA 1
ATOM 902 C C . ALA A 1 109 ? 16.975 -0.867 -2.068 1.00 82.88 109 ALA A C 1
ATOM 904 O O . ALA A 1 109 ? 16.623 0.272 -2.389 1.00 82.88 109 ALA A O 1
ATOM 905 N N . GLY A 1 110 ? 17.886 -1.072 -1.115 1.00 83.69 110 GLY A N 1
ATOM 906 C CA . GLY A 1 110 ? 18.672 -0.028 -0.467 1.00 83.69 110 GLY A CA 1
ATOM 907 C C . GLY A 1 110 ? 19.933 0.381 -1.230 1.00 83.69 110 GLY A C 1
ATOM 908 O O . GLY A 1 110 ? 20.562 1.361 -0.830 1.00 83.69 110 GLY A O 1
ATOM 909 N N . ALA A 1 111 ? 20.314 -0.330 -2.298 1.00 86.88 111 ALA A N 1
ATOM 910 C CA . ALA A 1 111 ? 21.494 0.017 -3.075 1.00 86.88 111 ALA A CA 1
ATOM 911 C C . ALA A 1 111 ? 21.313 1.404 -3.729 1.00 86.88 111 ALA A C 1
ATOM 913 O O . ALA A 1 111 ? 20.215 1.740 -4.190 1.00 86.88 111 ALA A O 1
ATOM 914 N N . PRO A 1 112 ? 22.360 2.248 -3.768 1.00 87.44 112 PRO A N 1
ATOM 915 C CA . PRO A 1 112 ? 22.238 3.605 -4.289 1.00 87.44 112 PRO A CA 1
ATOM 916 C C . PRO A 1 112 ? 21.663 3.643 -5.712 1.00 87.44 112 PRO A C 1
ATOM 918 O O . PRO A 1 112 ? 22.176 3.004 -6.625 1.00 87.44 112 PRO A O 1
ATOM 921 N N . GLY A 1 113 ? 20.584 4.405 -5.902 1.00 86.25 113 GLY A N 1
ATOM 922 C CA . GLY A 1 113 ? 19.988 4.680 -7.215 1.00 86.25 113 GLY A CA 1
ATOM 923 C C . GLY A 1 113 ? 19.057 3.603 -7.785 1.00 86.25 113 GLY A C 1
ATOM 924 O O . GLY A 1 113 ? 18.239 3.932 -8.643 1.00 86.25 113 GLY A O 1
ATOM 925 N N . ILE A 1 114 ? 19.088 2.364 -7.285 1.00 90.25 114 ILE A N 1
ATOM 926 C CA . ILE A 1 114 ? 18.340 1.247 -7.890 1.00 90.25 114 ILE A CA 1
ATOM 927 C C . ILE A 1 114 ? 16.823 1.461 -7.889 1.00 90.25 114 ILE A C 1
ATOM 929 O O . ILE A 1 114 ? 16.195 1.330 -8.933 1.00 90.25 114 ILE A O 1
ATOM 933 N N . ARG A 1 115 ? 16.228 1.896 -6.768 1.00 90.06 115 ARG A N 1
ATOM 934 C CA . ARG A 1 115 ? 14.788 2.199 -6.686 1.00 90.06 115 ARG A CA 1
ATOM 935 C C . ARG A 1 115 ? 14.377 3.282 -7.670 1.00 90.06 115 ARG A C 1
ATOM 937 O O . ARG A 1 115 ? 13.325 3.171 -8.277 1.00 90.06 115 ARG A O 1
ATOM 944 N N . SER A 1 116 ? 15.207 4.308 -7.854 1.00 89.31 116 SER A N 1
ATOM 945 C CA . SER A 1 116 ? 14.913 5.381 -8.809 1.00 89.31 116 SER A CA 1
ATOM 946 C C . SER A 1 116 ? 14.825 4.839 -10.239 1.00 89.31 116 SER A C 1
ATOM 948 O O . SER A 1 116 ? 13.882 5.150 -10.965 1.00 89.31 116 SER A O 1
ATOM 950 N N . LEU A 1 117 ? 15.770 3.972 -10.620 1.00 91.69 117 LEU A N 1
ATOM 951 C CA . LEU A 1 117 ? 15.809 3.340 -11.939 1.00 91.69 117 LEU A CA 1
ATOM 952 C C . LEU A 1 117 ? 14.660 2.347 -12.137 1.00 91.69 117 LEU A C 1
ATOM 954 O O . LEU A 1 117 ? 13.964 2.417 -13.146 1.00 91.69 117 LEU A O 1
ATOM 958 N N . VAL A 1 118 ? 14.428 1.468 -11.160 1.00 92.88 118 VAL A N 1
ATOM 959 C CA . VAL A 1 118 ? 13.325 0.502 -11.190 1.00 92.88 118 VAL A CA 1
ATOM 960 C C . VAL A 1 118 ? 12.000 1.249 -11.279 1.00 92.88 118 VAL A C 1
ATOM 962 O O . VAL A 1 118 ? 11.240 1.037 -12.217 1.00 92.88 118 VAL A O 1
ATOM 965 N N . TYR A 1 119 ? 11.723 2.194 -10.382 1.00 94.69 119 TYR A N 1
ATOM 966 C CA . TYR A 1 119 ? 10.448 2.908 -10.406 1.00 94.69 119 TYR A CA 1
ATOM 967 C C . TYR A 1 119 ? 10.219 3.672 -11.706 1.00 94.69 119 TYR A C 1
ATOM 969 O O . TYR A 1 119 ? 9.090 3.706 -12.185 1.00 94.69 119 TYR A O 1
ATOM 977 N N . LYS A 1 120 ? 11.272 4.208 -12.335 1.00 93.94 120 LYS A N 1
ATOM 978 C CA . LYS A 1 120 ? 11.154 4.816 -13.664 1.00 93.94 120 LYS A CA 1
ATOM 979 C C . LYS A 1 120 ? 10.582 3.837 -14.700 1.00 93.94 120 LYS A C 1
ATOM 981 O O . LYS A 1 120 ? 9.729 4.245 -15.485 1.00 93.94 120 LYS A O 1
ATOM 986 N N . ASN A 1 121 ? 10.994 2.568 -14.674 1.00 95.00 121 ASN A N 1
ATOM 987 C CA . ASN A 1 121 ? 10.461 1.525 -15.559 1.00 95.00 121 ASN A CA 1
ATOM 988 C C . ASN A 1 121 ? 9.029 1.106 -15.187 1.00 95.00 121 ASN A C 1
ATOM 990 O O . ASN A 1 121 ? 8.247 0.733 -16.058 1.00 95.00 121 ASN A O 1
ATOM 994 N N . TRP A 1 122 ? 8.673 1.178 -13.904 1.00 97.62 122 TRP A N 1
ATOM 995 C CA . TRP A 1 122 ? 7.352 0.783 -13.408 1.00 97.62 122 TRP A CA 1
ATOM 996 C C . TRP A 1 122 ? 6.284 1.877 -13.523 1.00 97.62 122 TRP A C 1
ATOM 998 O O . TRP A 1 122 ? 5.097 1.568 -13.609 1.00 97.62 122 TRP A O 1
ATOM 1008 N N . LEU A 1 123 ? 6.676 3.151 -13.568 1.00 97.00 123 LEU A N 1
ATOM 1009 C CA . LEU A 1 123 ? 5.754 4.287 -13.644 1.00 97.00 123 LEU A CA 1
ATOM 1010 C C . LEU A 1 123 ? 4.746 4.204 -14.808 1.00 97.00 123 LEU A C 1
ATOM 1012 O O . LEU A 1 123 ? 3.566 4.463 -14.559 1.00 97.00 123 LEU A O 1
ATOM 1016 N N . PRO A 1 124 ? 5.131 3.849 -16.053 1.00 97.62 124 PRO A N 1
ATOM 1017 C CA . PRO A 1 124 ? 4.166 3.664 -17.137 1.00 97.62 124 PRO A CA 1
ATOM 1018 C C . PRO A 1 124 ? 3.115 2.592 -16.823 1.00 97.62 124 PRO A C 1
ATOM 1020 O O . PRO A 1 124 ? 1.933 2.803 -17.079 1.00 97.62 124 PRO A O 1
ATOM 1023 N N . LEU A 1 125 ? 3.528 1.485 -16.200 1.00 98.19 125 LEU A N 1
ATOM 1024 C CA . LEU A 1 125 ? 2.641 0.380 -15.834 1.00 98.19 125 LEU A CA 1
ATOM 1025 C C . LEU A 1 125 ? 1.701 0.759 -14.683 1.00 98.19 125 LEU A C 1
ATOM 1027 O O . LEU A 1 125 ? 0.530 0.392 -14.706 1.00 98.19 125 LEU A O 1
ATOM 1031 N N . LEU A 1 126 ? 2.171 1.549 -13.712 1.00 97.75 126 LEU A N 1
ATOM 1032 C CA . LEU A 1 126 ? 1.313 2.112 -12.664 1.00 97.75 126 LEU A CA 1
ATOM 1033 C C . LEU A 1 126 ? 0.266 3.073 -13.250 1.00 97.75 126 LEU A C 1
ATOM 1035 O O . LEU A 1 126 ? -0.891 3.060 -12.836 1.00 97.75 126 LEU A O 1
ATOM 1039 N N . LYS A 1 127 ? 0.647 3.909 -14.224 1.00 96.12 127 LYS A N 1
ATOM 1040 C CA . LYS A 1 127 ? -0.298 4.802 -14.918 1.00 96.12 127 LYS A CA 1
ATOM 1041 C C . LYS A 1 127 ? -1.348 4.005 -15.688 1.00 96.12 127 LYS A C 1
ATOM 1043 O O . LYS A 1 127 ? -2.527 4.345 -15.613 1.00 96.12 127 LYS A O 1
ATOM 1048 N N . GLU A 1 128 ? -0.935 2.937 -16.367 1.00 95.75 128 GLU A N 1
ATOM 1049 C CA . GLU A 1 128 ? -1.853 2.006 -17.026 1.00 95.75 128 GLU A CA 1
ATOM 1050 C C . GLU A 1 128 ? -2.788 1.330 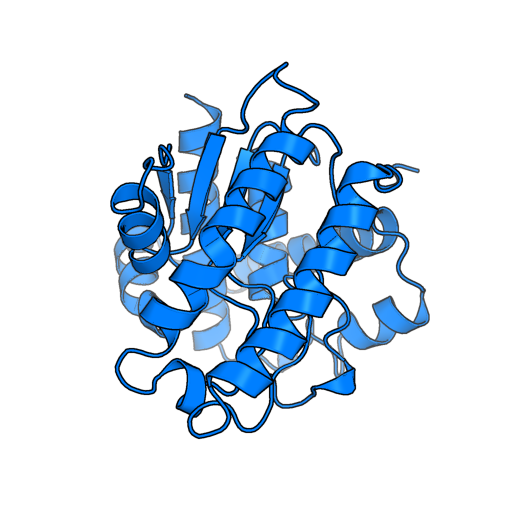-16.005 1.00 95.75 128 GLU A C 1
ATOM 1052 O O . GLU A 1 128 ? -3.995 1.263 -16.235 1.00 95.75 128 GLU A O 1
ATOM 1057 N N . GLU A 1 129 ? -2.282 0.933 -14.830 1.00 96.19 129 GLU A N 1
ATOM 1058 C CA . GLU A 1 129 ? -3.106 0.392 -13.737 1.00 96.19 129 GLU A CA 1
ATOM 1059 C C . GLU A 1 129 ? -4.201 1.368 -13.314 1.00 96.19 129 GLU A C 1
ATOM 1061 O O . GLU A 1 129 ? -5.379 1.008 -13.271 1.00 96.19 129 GLU A O 1
ATOM 1066 N N . LEU A 1 130 ? -3.835 2.623 -13.053 1.00 94.75 130 LEU A N 1
ATOM 1067 C CA . LEU A 1 130 ? -4.792 3.656 -12.669 1.00 94.75 130 LEU A CA 1
ATOM 1068 C C . LEU A 1 130 ? -5.837 3.896 -13.765 1.00 94.75 130 LEU A C 1
ATOM 1070 O O . LEU A 1 130 ? -7.012 4.075 -13.446 1.00 94.75 130 LEU A O 1
ATOM 1074 N N . GLN A 1 131 ? -5.454 3.854 -15.043 1.00 93.19 131 GLN A N 1
ATOM 1075 C CA . GLN A 1 131 ? -6.389 3.978 -16.167 1.00 93.19 131 GLN A CA 1
ATOM 1076 C C . GLN A 1 131 ? -7.366 2.798 -16.248 1.00 93.19 131 GLN A C 1
ATOM 1078 O O . GLN A 1 131 ? -8.572 3.010 -16.402 1.00 93.19 131 GLN A O 1
ATOM 1083 N N . VAL A 1 132 ? -6.875 1.564 -16.094 1.00 93.19 132 VAL A N 1
ATOM 1084 C CA . VAL A 1 132 ? -7.711 0.353 -16.079 1.00 93.19 132 VAL A CA 1
ATOM 1085 C C . VAL A 1 132 ? -8.703 0.390 -14.913 1.00 93.19 132 VAL A C 1
ATOM 1087 O O . VAL A 1 132 ? -9.885 0.086 -15.099 1.00 93.19 132 VAL A O 1
ATOM 1090 N N . LEU A 1 133 ? -8.247 0.810 -13.729 1.00 92.00 133 LEU A N 1
ATOM 1091 C CA . LEU A 1 133 ? -9.090 0.976 -12.541 1.00 92.00 133 LEU A CA 1
ATOM 1092 C C . LEU A 1 133 ? -10.111 2.110 -12.691 1.00 92.00 133 LEU A C 1
ATOM 1094 O O . LEU A 1 133 ? -11.166 2.043 -12.078 1.00 92.00 133 LEU A O 1
ATOM 1098 N N . SER A 1 134 ? -9.845 3.103 -13.543 1.00 87.38 134 SER A N 1
ATOM 1099 C CA . SER A 1 134 ? -10.762 4.219 -13.833 1.00 87.38 134 SER A CA 1
ATOM 1100 C C . SER A 1 134 ? -11.910 3.845 -14.787 1.00 87.38 134 SER A C 1
ATOM 1102 O O . SER A 1 134 ? -12.629 4.720 -15.284 1.00 87.38 134 SER A O 1
ATOM 1104 N N . GLY A 1 135 ? -12.031 2.561 -15.151 1.00 77.56 135 GLY A N 1
ATOM 1105 C CA . GLY A 1 135 ? -13.100 2.059 -16.014 1.00 77.56 135 GLY A CA 1
ATOM 1106 C C . GLY A 1 135 ? -13.154 2.705 -17.403 1.00 77.56 135 GLY A C 1
ATOM 1107 O O . GLY A 1 135 ? -14.239 2.784 -17.977 1.00 77.56 135 GLY A O 1
ATOM 1108 N N . GLY A 1 136 ? -12.019 3.180 -17.932 1.00 65.81 136 GLY A N 1
ATOM 1109 C CA . GLY A 1 136 ? -11.960 3.855 -19.234 1.00 65.81 136 GLY A CA 1
ATOM 1110 C C . GLY A 1 136 ? -12.457 5.307 -19.220 1.00 65.81 136 GLY A C 1
ATOM 1111 O O . GLY A 1 136 ? -13.114 5.720 -20.171 1.00 65.81 136 GLY A O 1
ATOM 1112 N N . ASN A 1 137 ? -12.113 6.075 -18.175 1.00 61.72 137 ASN A N 1
ATOM 1113 C CA . ASN A 1 137 ? -12.377 7.518 -17.983 1.00 61.72 137 ASN A CA 1
ATOM 1114 C C . ASN A 1 137 ? -13.694 7.896 -17.277 1.00 61.72 137 ASN A C 1
ATOM 1116 O O . ASN A 1 137 ? -14.135 9.037 -17.406 1.00 61.72 137 ASN A O 1
ATOM 1120 N N . LYS A 1 138 ? -14.323 6.994 -16.509 1.00 70.69 138 LYS A N 1
ATOM 1121 C CA . LYS A 1 138 ? -15.530 7.352 -15.733 1.00 70.69 138 LYS A CA 1
ATOM 1122 C C . LYS A 1 138 ? -15.193 8.201 -14.508 1.00 70.69 138 LYS A C 1
ATOM 1124 O O . LYS A 1 138 ? -15.812 9.238 -14.289 1.00 70.69 138 LYS A O 1
ATOM 1129 N N . HIS A 1 139 ? -14.161 7.807 -13.769 1.00 83.56 139 HIS A N 1
ATOM 1130 C CA . HIS A 1 139 ? -13.518 8.626 -12.745 1.00 83.56 139 HIS A CA 1
ATOM 1131 C C . HIS A 1 139 ? -12.112 8.102 -12.478 1.00 83.56 139 HIS A C 1
ATOM 1133 O O . HIS A 1 139 ? -11.882 6.899 -12.492 1.00 83.56 139 HIS A O 1
ATOM 1139 N N . THR A 1 140 ? -11.164 8.996 -12.205 1.00 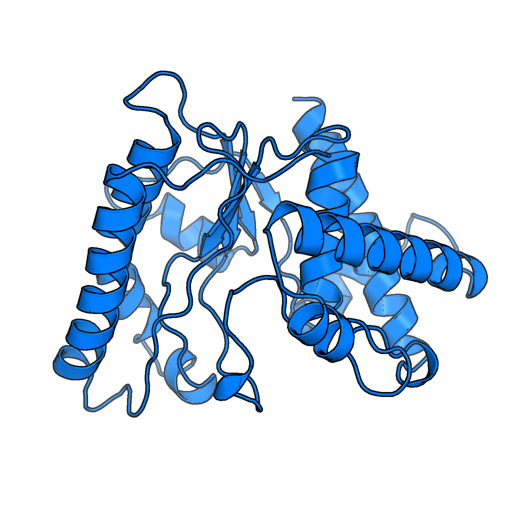88.00 140 THR A N 1
ATOM 1140 C CA . THR A 1 140 ? -9.850 8.591 -11.691 1.00 88.00 140 THR A CA 1
ATOM 1141 C C . THR A 1 140 ? -9.936 8.429 -10.174 1.00 88.00 140 THR A C 1
ATOM 1143 O O . THR A 1 140 ? -10.394 9.366 -9.511 1.00 88.00 140 THR A O 1
ATOM 1146 N N . PRO A 1 141 ? -9.500 7.294 -9.592 1.00 94.62 141 PRO A N 1
ATOM 1147 C CA . PRO A 1 141 ? -9.495 7.138 -8.144 1.00 94.62 141 PRO A CA 1
ATOM 1148 C C . PRO A 1 141 ? -8.639 8.225 -7.483 1.00 94.62 141 PRO A C 1
ATOM 1150 O O . PRO A 1 141 ? -7.559 8.571 -7.969 1.00 94.62 141 PRO A O 1
ATOM 1153 N N . LYS A 1 142 ? -9.087 8.740 -6.333 1.00 96.75 142 LYS A N 1
ATOM 1154 C CA . LYS A 1 142 ? -8.283 9.648 -5.504 1.00 96.75 142 LYS A CA 1
ATOM 1155 C C . LYS A 1 142 ? -7.038 8.890 -5.020 1.00 96.75 142 LYS A C 1
ATOM 1157 O O . LYS A 1 142 ? -7.151 7.911 -4.280 1.00 96.75 142 LYS A O 1
ATOM 1162 N N . VAL A 1 143 ? -5.851 9.339 -5.430 1.00 98.12 143 VAL A N 1
ATOM 1163 C CA . VAL A 1 143 ? -4.581 8.696 -5.061 1.00 98.12 143 VAL A CA 1
ATOM 1164 C C . VAL A 1 143 ? -4.182 9.077 -3.637 1.00 98.12 143 VAL A C 1
ATOM 1166 O O . VAL A 1 143 ? -3.988 10.255 -3.327 1.00 98.12 143 VAL A O 1
ATOM 1169 N N . ILE A 1 144 ? -4.014 8.073 -2.780 1.00 98.62 144 ILE A N 1
ATOM 1170 C CA . ILE A 1 144 ? -3.484 8.204 -1.424 1.00 98.62 144 ILE A CA 1
ATOM 1171 C C . ILE A 1 144 ? -2.133 7.500 -1.390 1.00 98.62 144 ILE A C 1
ATOM 1173 O O . ILE A 1 144 ? -2.033 6.310 -1.659 1.00 98.62 144 ILE A O 1
ATOM 1177 N N . THR A 1 145 ? -1.074 8.212 -1.042 1.00 98.56 145 THR A N 1
ATOM 1178 C CA . THR A 1 145 ? 0.267 7.618 -0.977 1.00 98.56 145 THR A CA 1
ATOM 1179 C C . THR A 1 145 ? 0.594 7.150 0.433 1.00 98.56 145 THR A C 1
ATOM 1181 O O . THR A 1 145 ? 0.302 7.837 1.411 1.00 98.56 145 THR A O 1
ATOM 1184 N N . ILE A 1 146 ? 1.228 5.986 0.544 1.00 97.62 146 ILE A N 1
ATOM 1185 C CA . ILE A 1 146 ? 1.690 5.397 1.799 1.00 97.62 146 ILE A CA 1
ATOM 1186 C C . ILE A 1 146 ? 3.192 5.682 1.929 1.00 97.62 146 ILE A C 1
ATOM 1188 O O . ILE A 1 146 ? 4.048 4.915 1.494 1.00 97.62 146 ILE A O 1
ATOM 1192 N N . GLY A 1 147 ? 3.519 6.809 2.561 1.00 96.12 147 GLY A N 1
ATOM 1193 C CA . GLY A 1 147 ? 4.886 7.274 2.793 1.00 96.12 147 GLY A CA 1
ATOM 1194 C C . GLY A 1 147 ? 5.334 8.378 1.836 1.00 96.12 147 GLY A C 1
ATOM 1195 O O . GLY A 1 147 ? 4.949 8.424 0.671 1.00 96.12 147 GLY A O 1
ATOM 1196 N N . LYS A 1 148 ? 6.155 9.304 2.344 1.00 94.62 148 LYS A N 1
ATOM 1197 C CA . LYS A 1 148 ? 6.589 10.499 1.598 1.00 94.62 148 LYS A CA 1
ATOM 1198 C C . LYS A 1 148 ? 7.413 10.178 0.353 1.00 94.62 148 LYS A C 1
ATOM 1200 O O . LYS A 1 148 ? 7.309 10.892 -0.630 1.00 94.62 148 LYS A O 1
ATOM 1205 N N . THR A 1 149 ? 8.199 9.102 0.377 1.00 93.25 149 THR A N 1
ATOM 1206 C CA . THR A 1 149 ? 8.992 8.677 -0.787 1.00 93.25 149 THR A CA 1
ATOM 1207 C C . THR A 1 149 ? 8.102 8.375 -1.990 1.00 93.25 149 THR A C 1
ATOM 1209 O O . THR A 1 149 ? 8.417 8.815 -3.089 1.00 93.25 149 THR A O 1
ATOM 1212 N N . VAL A 1 150 ? 6.967 7.698 -1.774 1.00 95.94 150 VAL A N 1
ATOM 1213 C CA . VAL A 1 150 ? 5.978 7.433 -2.829 1.00 95.94 150 VAL A CA 1
ATOM 1214 C C . VAL A 1 150 ? 5.408 8.750 -3.339 1.00 95.94 150 VAL A C 1
ATOM 1216 O O . VAL A 1 150 ? 5.449 8.999 -4.536 1.00 95.94 150 VAL A O 1
ATOM 1219 N N . GLN A 1 151 ? 4.941 9.617 -2.433 1.00 97.38 151 GLN A N 1
ATOM 1220 C CA . GLN A 1 151 ? 4.406 10.931 -2.798 1.00 97.38 151 GLN A CA 1
ATOM 1221 C C . GLN A 1 151 ? 5.376 11.712 -3.683 1.00 97.38 151 GLN A C 1
ATOM 1223 O O . GLN A 1 151 ? 5.023 12.077 -4.799 1.00 97.38 151 GLN A O 1
ATOM 1228 N N . SER A 1 152 ? 6.607 11.909 -3.211 1.00 95.56 152 SER A N 1
ATOM 1229 C CA . SER A 1 152 ? 7.621 12.646 -3.956 1.00 95.56 152 SER A CA 1
ATOM 1230 C C . SER A 1 152 ? 7.934 11.992 -5.298 1.00 95.56 152 SER A C 1
ATOM 1232 O O . SER A 1 152 ? 8.168 12.703 -6.266 1.00 95.56 152 SER A O 1
ATOM 1234 N N . HIS A 1 153 ? 7.935 10.662 -5.391 1.00 95.06 153 HIS A N 1
ATOM 1235 C CA . HIS A 1 153 ? 8.170 9.991 -6.666 1.00 95.06 153 HIS A CA 1
ATOM 1236 C C . HIS A 1 153 ? 7.024 10.223 -7.665 1.00 95.06 153 HIS A C 1
ATOM 1238 O O . HIS A 1 153 ? 7.275 10.522 -8.829 1.00 95.06 153 HIS A O 1
ATOM 1244 N N . LEU A 1 154 ? 5.771 10.134 -7.210 1.00 96.94 154 LEU A N 1
ATOM 1245 C CA . LEU A 1 154 ? 4.589 10.314 -8.057 1.00 96.94 154 LEU A CA 1
ATOM 1246 C C . LEU A 1 154 ? 4.376 11.774 -8.488 1.00 96.94 154 LEU A C 1
ATOM 1248 O O . LEU A 1 154 ? 3.995 12.022 -9.631 1.00 96.94 154 LEU A O 1
ATOM 1252 N N . GLU A 1 155 ? 4.646 12.737 -7.607 1.00 96.75 155 GLU A N 1
ATOM 1253 C CA . GLU A 1 155 ? 4.491 14.170 -7.899 1.00 96.75 155 GLU A CA 1
ATOM 1254 C C . GLU A 1 155 ? 5.597 14.712 -8.818 1.00 96.75 155 GLU A C 1
ATOM 1256 O O . GLU A 1 155 ? 5.355 15.659 -9.559 1.00 96.75 155 GLU A O 1
ATOM 1261 N N . ASN A 1 156 ? 6.788 14.101 -8.810 1.00 95.38 156 ASN A N 1
ATOM 1262 C CA . ASN A 1 156 ? 7.920 14.516 -9.650 1.00 95.38 156 ASN A CA 1
ATOM 1263 C C . ASN A 1 156 ? 8.087 13.675 -10.928 1.00 95.38 156 ASN A C 1
ATOM 1265 O O . ASN A 1 156 ? 9.061 13.863 -11.656 1.00 95.38 156 ASN A O 1
ATOM 1269 N N . CYS A 1 157 ? 7.192 12.720 -11.200 1.00 94.12 157 CYS A N 1
ATOM 1270 C CA . CYS A 1 157 ? 7.228 11.975 -12.458 1.00 94.12 157 CYS A CA 1
ATOM 1271 C C . CYS A 1 157 ? 6.632 12.788 -13.617 1.00 94.12 157 CYS A C 1
ATOM 1273 O O . CYS A 1 157 ? 5.951 13.784 -13.398 1.00 94.12 157 CYS A O 1
ATOM 1275 N N . GLU A 1 158 ? 6.844 12.345 -14.859 1.00 93.25 158 GLU A N 1
ATOM 1276 C CA . GLU A 1 158 ? 6.321 13.026 -16.049 1.00 93.25 158 GLU A CA 1
ATOM 1277 C C . GLU A 1 158 ? 5.391 12.102 -16.865 1.00 93.25 158 GLU A C 1
ATOM 1279 O O . GLU A 1 158 ? 5.780 10.977 -17.202 1.00 93.25 158 GLU A O 1
ATOM 1284 N N . PRO A 1 159 ? 4.125 12.492 -17.130 1.00 93.69 159 PRO A N 1
ATOM 1285 C CA . PRO A 1 159 ? 3.383 13.553 -16.432 1.00 93.69 159 PRO A CA 1
ATOM 1286 C C . PRO A 1 159 ? 3.172 13.232 -14.933 1.00 93.69 159 PRO A C 1
ATOM 1288 O O . PRO A 1 159 ? 3.063 12.043 -14.606 1.00 93.69 159 PRO A O 1
ATOM 1291 N N . PRO A 1 160 ? 3.062 14.239 -14.042 1.00 96.06 160 PRO A N 1
ATOM 1292 C CA . PRO A 1 160 ? 2.837 14.020 -12.612 1.00 96.06 160 PRO A CA 1
ATOM 1293 C C . PRO A 1 160 ? 1.529 13.288 -12.305 1.00 96.06 160 PRO A C 1
ATOM 1295 O O . PRO A 1 160 ? 0.499 13.537 -12.937 1.00 96.06 160 PRO A O 1
ATOM 1298 N N . ILE A 1 161 ? 1.539 12.433 -11.281 1.00 96.31 161 ILE A N 1
ATOM 1299 C CA . ILE A 1 161 ? 0.320 11.841 -10.718 1.00 96.31 161 ILE A CA 1
ATOM 1300 C C . ILE A 1 161 ? -0.112 12.695 -9.526 1.00 96.31 161 ILE A C 1
ATOM 1302 O O . ILE A 1 161 ? 0.611 12.823 -8.539 1.00 96.31 161 ILE A O 1
ATOM 1306 N N . LYS A 1 162 ? -1.317 13.270 -9.606 1.00 95.94 162 LYS A N 1
ATOM 1307 C CA . LYS A 1 162 ? -1.873 14.104 -8.536 1.00 95.94 162 LYS A CA 1
ATOM 1308 C C . LYS A 1 162 ? -2.183 13.259 -7.300 1.00 95.94 162 LYS A C 1
ATOM 1310 O O . LYS A 1 162 ? -3.096 12.436 -7.315 1.00 95.94 162 LYS A O 1
ATOM 1315 N N . VAL A 1 163 ? -1.464 13.516 -6.213 1.00 97.69 163 VAL A N 1
ATOM 1316 C CA . VAL A 1 163 ? -1.695 12.884 -4.911 1.00 97.69 163 VAL A CA 1
ATOM 1317 C C . VAL A 1 163 ? -2.742 13.685 -4.137 1.00 97.69 163 VAL A C 1
ATOM 1319 O O . VAL A 1 163 ? -2.583 14.881 -3.914 1.00 97.69 163 VAL A O 1
ATOM 1322 N N . ALA A 1 164 ? -3.827 13.033 -3.718 1.00 97.19 164 ALA A N 1
ATOM 1323 C CA . ALA A 1 164 ? -4.861 13.660 -2.893 1.00 97.19 164 ALA A CA 1
ATOM 1324 C C . ALA A 1 164 ? -4.416 13.781 -1.429 1.00 97.19 164 ALA A C 1
ATOM 1326 O O . ALA A 1 164 ? -4.696 14.778 -0.766 1.00 97.19 164 ALA A O 1
ATOM 1327 N N . LYS A 1 165 ? -3.717 12.762 -0.914 1.00 97.88 165 LYS A N 1
ATOM 1328 C CA . LYS A 1 165 ? -3.220 12.736 0.464 1.00 97.88 165 LYS A CA 1
ATOM 1329 C C . LYS A 1 165 ? -2.004 11.821 0.602 1.00 97.88 165 LYS A C 1
ATOM 1331 O O . LYS A 1 165 ? -1.886 10.814 -0.094 1.00 97.88 165 LYS A O 1
ATOM 1336 N N . ASN A 1 166 ? -1.127 12.141 1.549 1.00 97.75 166 ASN A N 1
ATOM 1337 C CA . ASN A 1 166 ? -0.085 11.242 2.034 1.00 97.75 166 ASN A CA 1
ATOM 1338 C C . ASN A 1 166 ? -0.411 10.760 3.448 1.00 97.75 166 ASN A C 1
ATOM 1340 O O . ASN A 1 166 ? -0.742 11.572 4.314 1.00 97.75 166 ASN A O 1
ATOM 1344 N N . VAL A 1 167 ? -0.271 9.457 3.683 1.00 97.75 167 VAL A N 1
ATOM 1345 C CA . VAL A 1 167 ? -0.318 8.848 5.015 1.00 97.75 167 VAL A CA 1
ATOM 1346 C C . VAL A 1 167 ? 1.035 8.239 5.369 1.00 97.75 167 VAL A C 1
ATOM 1348 O O . VAL A 1 167 ? 1.810 7.847 4.496 1.00 97.75 167 VAL A O 1
ATOM 1351 N N . LEU A 1 168 ? 1.349 8.149 6.662 1.00 96.00 168 LEU A N 1
ATOM 1352 C CA . LEU A 1 168 ? 2.597 7.544 7.127 1.00 96.00 168 LEU A CA 1
ATOM 1353 C C . LEU A 1 168 ? 2.702 6.078 6.688 1.00 96.00 168 LEU A C 1
ATOM 1355 O O . LEU A 1 168 ? 1.746 5.307 6.764 1.00 96.00 168 LEU A O 1
ATOM 1359 N N . HIS A 1 169 ? 3.906 5.677 6.285 1.00 92.69 169 HIS A N 1
ATOM 1360 C CA . HIS A 1 169 ? 4.202 4.290 5.943 1.00 92.69 169 HIS A CA 1
ATOM 1361 C C . HIS A 1 169 ? 4.213 3.401 7.196 1.00 92.69 169 HIS A C 1
ATOM 1363 O O . HIS A 1 169 ? 4.740 3.796 8.240 1.00 92.69 169 HIS A O 1
ATOM 1369 N N . TYR A 1 170 ? 3.687 2.181 7.084 1.00 83.69 170 TYR A N 1
ATOM 1370 C CA . TYR A 1 170 ? 3.452 1.254 8.203 1.00 83.69 170 TYR A CA 1
ATOM 1371 C C . TYR A 1 170 ? 4.732 0.650 8.820 1.00 83.69 170 TYR A C 1
ATOM 1373 O O . TYR A 1 170 ? 4.659 -0.112 9.787 1.00 83.69 170 TYR A O 1
ATOM 1381 N N . SER A 1 171 ? 5.919 0.996 8.311 1.00 84.31 171 SER A N 1
ATOM 1382 C CA . SER A 1 171 ? 7.220 0.553 8.839 1.00 84.31 171 SER A CA 1
ATOM 1383 C C . SER A 1 171 ? 7.471 0.958 10.296 1.00 84.31 171 SER A C 1
ATOM 1385 O O . SER A 1 171 ? 6.971 1.975 10.778 1.00 84.31 171 SER A O 1
ATOM 1387 N N . GLU A 1 172 ? 8.346 0.214 10.978 1.00 82.69 172 GLU A N 1
ATOM 1388 C CA . GLU A 1 172 ? 8.815 0.550 12.335 1.00 82.69 172 GLU A CA 1
ATOM 1389 C C . GLU A 1 172 ? 9.533 1.895 12.414 1.00 82.69 172 GLU A C 1
ATOM 1391 O O . GLU A 1 172 ? 9.391 2.608 13.402 1.00 82.69 172 GLU A O 1
ATOM 1396 N N . ASN A 1 173 ? 10.207 2.303 11.337 1.00 84.69 173 ASN A N 1
ATOM 1397 C CA . ASN A 1 173 ? 10.937 3.571 11.271 1.00 84.69 173 ASN A CA 1
ATOM 1398 C C . ASN A 1 173 ? 10.037 4.810 11.443 1.00 84.69 173 ASN A C 1
ATOM 1400 O O . ASN A 1 173 ? 10.538 5.903 11.689 1.00 84.69 173 ASN A O 1
ATOM 1404 N N . ASN A 1 174 ? 8.711 4.659 11.336 1.00 88.88 174 ASN A N 1
ATOM 1405 C CA . ASN A 1 174 ? 7.756 5.736 11.595 1.00 88.88 174 ASN A CA 1
ATOM 1406 C C . ASN A 1 174 ? 7.144 5.680 13.004 1.00 88.88 174 ASN A C 1
ATOM 1408 O O . ASN A 1 174 ? 6.285 6.505 13.304 1.00 88.88 174 ASN A O 1
ATOM 1412 N N . ASN A 1 175 ? 7.559 4.761 13.888 1.00 88.12 175 ASN A N 1
ATOM 1413 C CA . ASN A 1 175 ? 6.920 4.600 15.198 1.00 88.12 175 ASN A CA 1
ATOM 1414 C C . ASN A 1 175 ? 6.959 5.875 16.050 1.00 88.12 175 ASN A C 1
ATOM 1416 O O . ASN A 1 175 ? 5.944 6.251 16.626 1.00 88.12 175 ASN A O 1
ATOM 1420 N N . SER A 1 176 ? 8.082 6.593 16.076 1.00 90.62 176 SER A N 1
ATOM 1421 C CA . SER A 1 176 ? 8.174 7.879 16.783 1.00 90.62 176 SER A CA 1
ATOM 1422 C C . SER A 1 176 ? 7.189 8.921 16.243 1.00 90.62 176 SER A C 1
ATOM 1424 O O . SER A 1 176 ? 6.631 9.703 17.010 1.00 90.62 176 SER A O 1
ATOM 1426 N N . ARG A 1 177 ? 6.914 8.905 14.933 1.00 91.75 177 ARG A N 1
ATOM 1427 C CA . ARG A 1 177 ? 5.933 9.794 14.295 1.00 91.75 177 ARG A CA 1
ATOM 1428 C C . ARG A 1 177 ? 4.504 9.401 14.651 1.00 91.75 177 ARG A C 1
ATOM 1430 O O . ARG A 1 177 ? 3.716 10.282 14.979 1.00 91.75 177 ARG A O 1
ATOM 1437 N N . PHE A 1 178 ? 4.193 8.103 14.652 1.00 91.44 178 PHE A N 1
ATOM 1438 C CA . PHE A 1 178 ? 2.900 7.608 15.127 1.00 91.44 178 PHE A CA 1
ATOM 1439 C C . PHE A 1 178 ? 2.683 7.960 16.605 1.00 91.44 178 PHE A C 1
ATOM 1441 O O . PHE A 1 178 ? 1.627 8.477 16.949 1.00 91.44 178 PHE A O 1
ATOM 1448 N N . MET A 1 179 ? 3.690 7.755 17.462 1.00 87.94 179 MET A N 1
ATOM 1449 C CA . MET A 1 179 ? 3.639 8.139 18.879 1.00 87.94 179 MET A CA 1
ATOM 1450 C C . MET A 1 179 ? 3.393 9.636 19.058 1.00 87.94 179 MET A C 1
ATOM 1452 O O . MET A 1 179 ? 2.514 10.018 19.819 1.00 87.94 179 MET A O 1
ATOM 1456 N N . LYS A 1 180 ? 4.121 10.488 18.325 1.00 90.56 180 LYS A N 1
ATOM 1457 C CA . LYS A 1 180 ? 3.932 11.942 18.393 1.00 90.56 180 LYS A CA 1
ATOM 1458 C C . LYS A 1 180 ? 2.513 12.359 17.997 1.00 90.56 180 LYS A C 1
ATOM 1460 O O . LYS A 1 180 ? 1.962 13.258 18.617 1.00 90.56 180 LYS A O 1
ATOM 1465 N N . TYR A 1 181 ? 1.931 11.709 16.989 1.00 87.75 181 TYR A N 1
ATOM 1466 C CA . TYR A 1 181 ? 0.562 11.987 16.550 1.00 87.75 181 TYR A CA 1
ATOM 1467 C C . TYR A 1 181 ? -0.466 11.649 17.633 1.00 87.75 181 TYR A C 1
ATOM 1469 O O . TYR A 1 181 ? -1.354 12.438 17.930 1.00 87.75 181 TYR A O 1
ATOM 1477 N N . VAL A 1 182 ? -0.324 10.476 18.248 1.00 86.94 182 VAL A N 1
ATOM 1478 C CA . VAL A 1 182 ? -1.301 9.958 19.214 1.00 86.94 182 VAL A CA 1
ATOM 1479 C C . VAL A 1 182 ? -1.034 10.392 20.655 1.00 86.94 182 VAL A C 1
ATOM 1481 O O . VAL A 1 182 ? -1.830 10.060 21.525 1.00 86.94 182 VAL A O 1
ATOM 1484 N N . ALA A 1 183 ? 0.048 11.129 20.925 1.00 85.31 183 ALA A N 1
ATOM 1485 C CA . ALA A 1 183 ? 0.385 11.623 22.262 1.00 85.31 183 ALA A CA 1
ATOM 1486 C C . ALA A 1 183 ? -0.730 12.491 22.875 1.00 85.31 183 ALA A C 1
ATOM 1488 O O . ALA A 1 183 ? -0.863 12.545 24.092 1.00 85.31 183 ALA A O 1
ATOM 1489 N N . GLY A 1 184 ? -1.553 13.132 22.037 1.00 77.62 184 GLY A N 1
ATOM 1490 C CA . GLY A 1 184 ? -2.716 13.912 22.468 1.00 77.62 184 GLY A CA 1
ATOM 1491 C C . GLY A 1 184 ? -4.013 13.114 22.650 1.00 77.62 184 GLY A C 1
ATOM 1492 O O . GLY A 1 184 ? -5.018 13.706 23.021 1.00 77.62 184 GLY A O 1
ATOM 1493 N N . LEU A 1 185 ? -4.024 11.802 22.379 1.00 76.06 185 LEU A N 1
ATOM 1494 C CA . LEU A 1 185 ? -5.247 10.980 22.378 1.00 76.06 185 LEU A CA 1
ATOM 1495 C C . LEU A 1 185 ? -5.506 10.238 23.703 1.00 76.06 185 LEU A C 1
ATOM 1497 O O . LEU A 1 185 ? -6.450 9.458 23.781 1.00 76.06 185 LEU A O 1
ATOM 1501 N N . GLY A 1 186 ? -4.703 10.490 24.742 1.00 72.44 186 GLY A N 1
ATOM 1502 C CA . GLY A 1 186 ? -4.856 9.873 26.064 1.00 72.44 186 GLY A CA 1
ATOM 1503 C C . GLY A 1 186 ? -4.086 8.560 26.247 1.00 72.44 186 GLY A C 1
ATOM 1504 O O . GLY A 1 186 ? -3.382 8.086 25.349 1.00 72.44 186 GLY A O 1
ATOM 1505 N N . SER A 1 187 ? -4.172 8.003 27.460 1.00 71.19 187 SER A N 1
ATOM 1506 C CA . SER A 1 187 ? -3.553 6.721 27.800 1.00 71.19 187 SER A CA 1
ATOM 1507 C C . SER A 1 187 ? -4.266 5.575 27.093 1.00 71.19 187 SER A C 1
ATOM 1509 O O . SER A 1 187 ? -5.480 5.587 26.912 1.00 71.19 187 SER A O 1
ATOM 1511 N N . LYS A 1 188 ? -3.482 4.574 26.701 1.00 80.44 188 LYS A N 1
ATOM 1512 C CA . LYS A 1 188 ? -3.968 3.391 26.001 1.00 80.44 188 LYS A CA 1
ATOM 1513 C C . LYS A 1 188 ? -4.000 2.219 26.954 1.00 80.44 188 LYS A C 1
ATOM 1515 O O . LYS A 1 188 ? -3.040 2.013 27.696 1.00 80.44 188 LYS A O 1
ATOM 1520 N N . SER A 1 189 ? -5.086 1.464 26.938 1.00 82.00 189 SER A N 1
ATOM 1521 C CA . SER A 1 189 ? -5.221 0.266 27.762 1.00 82.00 189 SER A CA 1
ATOM 1522 C C . SER A 1 189 ? -4.883 -0.996 26.971 1.00 82.00 189 SER A C 1
ATOM 1524 O O . SER A 1 189 ? -5.067 -1.068 25.754 1.00 82.00 189 SER A O 1
ATOM 1526 N N . SER A 1 190 ? -4.438 -2.034 27.679 1.00 83.44 190 SER A N 1
ATOM 1527 C CA . SER A 1 190 ? -4.292 -3.377 27.108 1.00 83.44 190 SER A CA 1
ATOM 1528 C C . SER A 1 190 ? -5.619 -3.907 26.548 1.00 83.44 190 SER A C 1
ATOM 1530 O O . SER A 1 190 ? -5.629 -4.556 25.505 1.00 83.44 190 SER A O 1
ATOM 1532 N N . LEU A 1 191 ? -6.745 -3.560 27.183 1.00 88.81 191 LEU A N 1
ATOM 1533 C CA . LEU A 1 191 ? -8.086 -3.927 26.729 1.00 88.81 191 LEU A CA 1
ATOM 1534 C C . LEU A 1 191 ? -8.418 -3.344 25.345 1.00 88.81 191 LEU A C 1
ATOM 1536 O O . LEU A 1 191 ? -9.002 -4.034 24.513 1.00 88.81 191 LEU A O 1
ATOM 1540 N N . GLU A 1 192 ? -8.018 -2.102 25.059 1.00 90.94 192 GLU A N 1
ATOM 1541 C CA . GLU A 1 192 ? -8.220 -1.503 23.731 1.00 90.94 192 GLU A CA 1
ATOM 1542 C C . GLU A 1 192 ? -7.441 -2.242 22.643 1.00 90.94 192 GLU A C 1
ATOM 1544 O O . GLU A 1 192 ? -7.957 -2.432 21.538 1.00 90.94 192 GLU A O 1
ATOM 1549 N N . TYR A 1 193 ? -6.206 -2.665 22.938 1.00 90.88 193 TYR A N 1
ATOM 1550 C CA . TYR A 1 193 ? -5.436 -3.471 21.993 1.00 90.88 193 TYR A CA 1
ATOM 1551 C C . TYR A 1 193 ? -6.141 -4.790 21.705 1.00 90.88 193 TYR A C 1
ATOM 1553 O O . TYR A 1 193 ? -6.230 -5.187 20.549 1.00 90.88 193 TYR A O 1
ATOM 1561 N N . ASP A 1 194 ? -6.651 -5.447 22.739 1.00 90.75 194 ASP A N 1
ATOM 1562 C CA . ASP A 1 194 ? -7.314 -6.738 22.611 1.00 90.75 194 ASP A CA 1
ATOM 1563 C C . ASP A 1 194 ? -8.570 -6.646 21.737 1.00 90.75 194 ASP A C 1
ATOM 1565 O O . ASP A 1 194 ? -8.730 -7.438 20.808 1.00 90.75 194 ASP A O 1
ATOM 1569 N N . ILE A 1 195 ? -9.393 -5.616 21.951 1.00 93.62 195 ILE A N 1
ATOM 1570 C CA . ILE A 1 195 ? -10.574 -5.339 21.122 1.00 93.62 195 ILE A CA 1
ATOM 1571 C C . ILE A 1 195 ? -10.167 -5.050 19.672 1.00 93.62 195 ILE A C 1
ATOM 1573 O O . ILE A 1 195 ? -10.739 -5.612 18.735 1.00 93.62 195 ILE A O 1
ATOM 1577 N N . LEU A 1 196 ? -9.171 -4.182 19.462 1.00 94.69 196 LEU A N 1
ATOM 1578 C CA . LEU A 1 196 ? -8.659 -3.886 18.123 1.00 94.69 196 LEU A CA 1
ATOM 1579 C C . LEU A 1 196 ? -8.159 -5.158 17.434 1.00 94.69 196 LEU A C 1
ATOM 1581 O O . LEU A 1 196 ? -8.447 -5.382 16.260 1.00 94.69 196 LEU A O 1
ATOM 1585 N N . PHE A 1 197 ? -7.392 -5.969 18.153 1.00 92.62 197 PHE A N 1
ATOM 1586 C CA . PHE A 1 197 ? -6.792 -7.183 17.637 1.00 92.62 197 PHE A CA 1
ATOM 1587 C C . PHE A 1 197 ? -7.856 -8.158 17.134 1.00 92.62 197 PHE A C 1
ATOM 1589 O O . PHE A 1 197 ? -7.762 -8.623 15.996 1.00 92.62 197 PHE A O 1
ATOM 1596 N N . ASP A 1 198 ? -8.891 -8.409 17.937 1.00 92.56 198 ASP A N 1
ATOM 1597 C CA . ASP A 1 198 ? -9.995 -9.281 17.544 1.00 92.56 198 ASP A CA 1
ATOM 1598 C C . ASP A 1 198 ? -10.780 -8.721 16.357 1.00 92.56 198 ASP A C 1
ATOM 1600 O O . ASP A 1 198 ? -11.073 -9.462 15.418 1.00 92.56 198 ASP A O 1
ATOM 1604 N N . ASN A 1 199 ? -11.030 -7.410 16.322 1.00 95.69 199 ASN A N 1
ATOM 1605 C CA . ASN A 1 199 ? -11.699 -6.771 15.187 1.00 95.69 199 ASN A CA 1
ATOM 1606 C C . ASN A 1 199 ? -10.897 -6.908 13.886 1.00 95.69 199 ASN A C 1
ATOM 1608 O O . ASN A 1 199 ? -11.455 -7.271 12.849 1.00 95.69 199 ASN A O 1
ATOM 1612 N N . VAL A 1 200 ? -9.582 -6.668 13.927 1.00 95.06 200 VAL A N 1
ATOM 1613 C CA . VAL A 1 200 ? -8.706 -6.816 12.753 1.00 95.06 200 VAL A CA 1
ATOM 1614 C C . VAL A 1 200 ? -8.611 -8.283 12.331 1.00 95.06 200 VAL A C 1
ATOM 1616 O O . VAL A 1 200 ? -8.598 -8.565 11.135 1.00 95.06 200 VAL A O 1
ATOM 1619 N N . ARG A 1 201 ? -8.598 -9.228 13.279 1.00 91.81 201 ARG A N 1
ATOM 1620 C CA . ARG A 1 201 ? -8.592 -10.672 12.996 1.00 91.81 201 ARG A CA 1
ATOM 1621 C C . ARG A 1 201 ? -9.877 -11.123 12.310 1.00 91.81 201 ARG A C 1
ATOM 1623 O O . ARG A 1 201 ? -9.817 -11.774 11.268 1.00 91.81 201 ARG A O 1
ATOM 1630 N N . VAL A 1 202 ? -11.034 -10.751 12.858 1.00 92.69 202 VAL A N 1
ATOM 1631 C CA . VAL A 1 202 ? -12.347 -11.057 12.268 1.00 92.69 202 VAL A CA 1
ATOM 1632 C C . VAL A 1 202 ? -12.460 -10.434 10.880 1.00 92.69 202 VAL A C 1
ATOM 1634 O O . VAL A 1 202 ? -12.853 -11.111 9.930 1.00 92.69 202 VAL A O 1
ATOM 1637 N N . PHE A 1 203 ? -12.039 -9.178 10.726 1.00 95.06 203 PHE A N 1
ATOM 1638 C CA . PHE A 1 203 ? -11.978 -8.533 9.420 1.00 95.06 203 PHE A CA 1
ATOM 1639 C C . PHE A 1 203 ? -11.028 -9.255 8.455 1.00 95.06 203 PHE A C 1
ATOM 1641 O O . PHE A 1 203 ? -11.374 -9.424 7.292 1.00 95.06 203 PHE A O 1
ATOM 1648 N N . GLY A 1 204 ? -9.871 -9.733 8.919 1.00 92.75 204 GLY A N 1
ATOM 1649 C CA . GLY A 1 204 ? -8.940 -10.521 8.111 1.00 92.75 204 GLY A CA 1
ATOM 1650 C C . GLY A 1 204 ? -9.589 -11.777 7.525 1.00 92.75 204 GLY A C 1
ATOM 1651 O O . GLY A 1 204 ? -9.441 -12.033 6.331 1.00 92.75 204 GLY A O 1
ATOM 1652 N N . ILE A 1 205 ? -10.393 -12.498 8.317 1.00 91.00 205 ILE A N 1
ATOM 1653 C CA . ILE A 1 205 ? -11.192 -13.643 7.839 1.00 91.00 205 ILE A CA 1
ATOM 1654 C C . ILE A 1 205 ? -12.169 -13.198 6.741 1.00 91.00 205 ILE A C 1
ATOM 1656 O O . ILE A 1 205 ? -12.272 -13.845 5.698 1.00 91.00 205 ILE A O 1
ATOM 1660 N N . VAL A 1 206 ? -12.892 -12.095 6.961 1.00 93.25 206 VAL A N 1
ATOM 1661 C CA . VAL A 1 206 ? -13.852 -11.553 5.982 1.00 93.25 206 VAL A CA 1
ATOM 1662 C C . VAL A 1 206 ? -13.147 -11.151 4.686 1.00 93.25 206 VAL A C 1
ATOM 1664 O O . VAL A 1 206 ? -13.612 -11.512 3.608 1.00 93.25 206 VAL A O 1
ATOM 1667 N N . LEU A 1 207 ? -12.009 -10.462 4.783 1.00 94.12 207 LEU A N 1
ATOM 1668 C CA . LEU A 1 207 ? -11.200 -10.019 3.651 1.00 94.12 207 LEU A CA 1
ATOM 1669 C C . LEU A 1 207 ? -10.689 -11.197 2.819 1.00 94.12 207 LEU A C 1
ATOM 1671 O O . LEU A 1 207 ? -10.812 -11.194 1.597 1.00 94.12 207 LEU A O 1
ATOM 1675 N N . MET A 1 208 ? -10.140 -12.221 3.472 1.00 91.94 208 MET A N 1
ATOM 1676 C CA . MET A 1 208 ? -9.619 -13.400 2.780 1.00 91.94 208 MET A CA 1
ATOM 1677 C C . MET A 1 208 ? -10.735 -14.189 2.088 1.00 91.94 208 MET A C 1
ATOM 1679 O O . MET A 1 208 ? -10.574 -14.589 0.936 1.00 91.94 208 MET A O 1
ATOM 1683 N N . LYS A 1 209 ? -11.902 -14.329 2.732 1.00 91.81 209 LYS A N 1
ATOM 1684 C CA . LYS A 1 209 ? -13.095 -14.919 2.105 1.00 91.81 209 LYS A CA 1
ATOM 1685 C C . LYS A 1 209 ? -13.594 -14.095 0.919 1.00 91.81 209 LYS A C 1
ATOM 1687 O O . LYS A 1 209 ? -13.917 -14.667 -0.118 1.00 91.81 209 LYS A O 1
ATOM 1692 N N . TYR A 1 210 ? -13.629 -12.768 1.050 1.00 93.25 210 TYR A N 1
ATOM 1693 C CA . TYR A 1 210 ? -14.002 -11.857 -0.036 1.00 93.25 210 TYR A CA 1
ATOM 1694 C C . TYR A 1 210 ? -13.093 -12.048 -1.257 1.00 93.25 210 TYR A C 1
ATOM 1696 O O . TYR A 1 210 ? -13.579 -12.134 -2.382 1.00 93.25 210 TYR A O 1
ATOM 1704 N N . LEU A 1 211 ? -11.791 -12.212 -1.024 1.00 92.62 211 LEU A N 1
ATOM 1705 C CA . LEU A 1 211 ? -10.779 -12.491 -2.044 1.00 92.62 211 LEU A CA 1
ATOM 1706 C C . LEU A 1 211 ? -10.708 -13.964 -2.494 1.00 92.62 211 LEU A C 1
ATOM 1708 O O . LEU A 1 211 ? -9.821 -14.316 -3.267 1.00 92.62 211 LEU A O 1
ATOM 1712 N N . ASN A 1 212 ? -11.630 -14.821 -2.041 1.00 91.50 212 ASN A N 1
ATOM 1713 C CA . ASN A 1 212 ? -11.715 -16.232 -2.423 1.00 91.50 212 ASN A CA 1
ATOM 1714 C C . ASN A 1 212 ? -10.454 -17.058 -2.079 1.00 91.50 212 ASN A C 1
ATOM 1716 O O . ASN A 1 212 ? -10.083 -17.964 -2.826 1.00 91.50 212 ASN A O 1
ATOM 1720 N N . PHE A 1 213 ? -9.794 -16.752 -0.959 1.00 89.06 213 PHE A N 1
ATOM 1721 C CA . PHE A 1 213 ? -8.726 -17.601 -0.420 1.00 89.06 213 PHE A CA 1
ATOM 1722 C C . PHE A 1 213 ? -9.290 -18.917 0.129 1.00 89.06 213 PHE A C 1
ATOM 1724 O O . PHE A 1 213 ? -10.400 -18.954 0.668 1.00 89.06 213 PHE A O 1
ATOM 1731 N N . SER A 1 214 ? -8.501 -19.987 0.006 1.00 84.19 214 SER A N 1
ATOM 1732 C CA . SER A 1 214 ? -8.828 -21.305 0.560 1.00 84.19 214 SER A CA 1
ATOM 1733 C C . SER A 1 214 ? -8.825 -21.294 2.094 1.00 84.19 214 SER A C 1
ATOM 1735 O O . SER A 1 214 ? -8.251 -20.397 2.721 1.00 84.19 214 SER A O 1
ATOM 1737 N N . ILE A 1 215 ? -9.470 -22.290 2.711 1.00 78.81 215 ILE A N 1
ATOM 1738 C CA . ILE A 1 215 ? -9.441 -22.450 4.173 1.00 78.81 215 ILE A CA 1
ATOM 1739 C C . ILE A 1 215 ? -8.011 -22.716 4.633 1.00 78.81 215 ILE A C 1
ATOM 1741 O O . ILE A 1 215 ? -7.579 -22.125 5.611 1.00 78.81 215 ILE A O 1
ATOM 1745 N N . GLU A 1 216 ? -7.248 -23.499 3.879 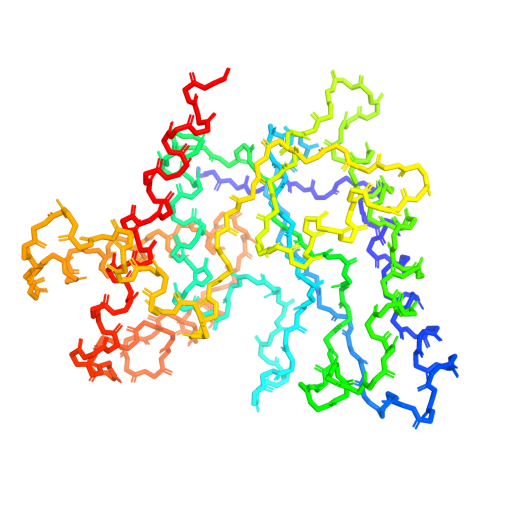1.00 78.19 216 GLU A N 1
ATOM 1746 C CA . GLU A 1 216 ? -5.857 -23.823 4.173 1.00 78.19 216 GLU A CA 1
ATOM 1747 C C . GLU A 1 216 ? -4.965 -22.568 4.169 1.00 78.19 216 GLU A C 1
ATOM 1749 O O . GLU A 1 216 ? -4.154 -22.369 5.078 1.00 78.19 216 GLU A O 1
ATOM 1754 N N . ASP A 1 217 ? -5.143 -21.676 3.184 1.00 76.88 217 ASP A N 1
ATOM 1755 C CA . ASP A 1 217 ? -4.418 -20.400 3.143 1.00 76.88 217 ASP A CA 1
ATOM 1756 C C . ASP A 1 217 ? -4.816 -19.479 4.311 1.00 76.88 217 ASP A C 1
ATOM 1758 O O . ASP A 1 217 ? -3.974 -18.745 4.843 1.00 76.88 217 ASP A O 1
ATOM 1762 N N . MET A 1 218 ? -6.096 -19.498 4.705 1.00 77.06 218 MET A N 1
ATOM 1763 C CA . MET A 1 218 ? -6.597 -18.757 5.866 1.00 77.06 218 MET A CA 1
ATOM 1764 C C . MET A 1 218 ? -6.033 -19.317 7.168 1.00 77.06 218 MET A C 1
ATOM 1766 O O . MET A 1 218 ? -5.524 -18.543 7.971 1.00 77.06 218 MET A O 1
ATOM 1770 N N . ASP A 1 219 ? -6.057 -20.630 7.367 1.00 70.12 219 ASP A N 1
ATOM 1771 C CA . ASP A 1 219 ? -5.571 -21.274 8.583 1.00 70.12 219 ASP A CA 1
ATOM 1772 C C . ASP A 1 219 ? -4.087 -20.987 8.784 1.00 70.12 219 ASP A C 1
ATOM 1774 O O . ASP A 1 219 ? -3.697 -20.555 9.864 1.00 70.12 219 ASP A O 1
ATOM 1778 N N . TYR A 1 220 ? -3.258 -21.081 7.741 1.00 69.94 220 TYR A N 1
ATOM 1779 C CA . TYR A 1 220 ? -1.841 -20.729 7.852 1.00 69.94 220 TYR A CA 1
ATOM 1780 C C . TYR A 1 220 ? -1.623 -19.282 8.332 1.00 69.94 220 TYR A C 1
ATOM 1782 O O . TYR A 1 220 ? -0.810 -19.011 9.220 1.00 69.94 220 TYR A O 1
ATOM 1790 N N . LYS A 1 221 ? -2.360 -18.327 7.754 1.00 70.69 221 LYS A N 1
ATOM 1791 C CA . LYS A 1 221 ? -2.182 -16.897 8.040 1.00 70.69 221 LYS A CA 1
ATOM 1792 C C . LYS A 1 221 ? -2.841 -16.465 9.348 1.00 70.69 221 LYS A C 1
ATOM 1794 O O . LYS A 1 221 ? -2.336 -15.558 10.008 1.00 70.69 221 LYS A O 1
ATOM 1799 N N . LEU A 1 222 ? -3.951 -17.087 9.725 1.00 70.31 222 LEU A N 1
ATOM 1800 C CA . LEU A 1 222 ? -4.827 -16.640 10.807 1.00 70.31 222 LEU A CA 1
ATOM 1801 C C . LEU A 1 222 ? -4.719 -17.499 12.071 1.00 70.31 222 LEU A C 1
ATOM 1803 O O . LEU A 1 222 ? -5.337 -17.144 13.075 1.00 70.31 222 LEU A O 1
ATOM 1807 N N . ASN A 1 223 ? -3.926 -18.579 12.052 1.00 68.81 223 ASN A N 1
ATOM 1808 C CA . ASN A 1 223 ? -3.713 -19.429 13.220 1.00 68.81 223 ASN A CA 1
ATOM 1809 C C . ASN A 1 223 ? -3.167 -18.605 14.407 1.00 68.81 223 ASN A C 1
ATOM 1811 O O . ASN A 1 223 ? -2.084 -18.027 14.299 1.00 68.81 223 ASN A O 1
ATOM 1815 N N . PRO A 1 224 ? -3.861 -18.568 15.557 1.00 65.94 224 PRO A N 1
ATOM 1816 C CA . PRO A 1 224 ? -3.401 -17.830 16.730 1.00 65.94 224 PRO A CA 1
ATOM 1817 C C . PRO A 1 224 ? -2.126 -18.392 17.369 1.00 65.94 224 PRO A C 1
ATOM 1819 O O . PRO A 1 224 ? -1.437 -17.671 18.076 1.00 65.94 224 PRO A O 1
ATOM 1822 N N . ALA A 1 225 ? -1.789 -19.661 17.137 1.00 61.94 225 ALA A N 1
ATOM 1823 C CA . ALA A 1 225 ? -0.587 -20.268 17.697 1.00 61.94 225 ALA A CA 1
ATOM 1824 C C . ALA A 1 225 ? 0.674 -19.865 16.918 1.00 61.94 225 ALA A C 1
ATOM 1826 O O . ALA A 1 225 ? 1.688 -19.534 17.521 1.00 61.94 225 ALA A O 1
ATOM 1827 N N . ASN A 1 226 ? 0.613 -19.850 15.580 1.00 63.16 226 ASN A N 1
ATOM 1828 C CA . ASN A 1 226 ? 1.811 -19.740 14.729 1.00 63.16 226 ASN A CA 1
ATOM 1829 C C . ASN A 1 226 ? 1.664 -18.784 13.527 1.00 63.16 226 ASN A C 1
ATOM 1831 O O . ASN A 1 226 ? 2.589 -18.660 12.727 1.00 63.16 226 ASN A O 1
ATOM 1835 N N . GLY A 1 227 ? 0.512 -18.133 13.371 1.00 66.69 227 GLY A N 1
ATOM 1836 C CA . GLY A 1 227 ? 0.192 -17.261 12.241 1.00 66.69 227 GLY A CA 1
ATOM 1837 C C . GLY A 1 227 ? 0.410 -15.772 12.523 1.00 66.69 227 GLY A C 1
ATOM 1838 O O . GLY A 1 227 ? 0.923 -15.355 13.562 1.00 66.69 227 GLY A O 1
ATOM 1839 N N . ILE A 1 228 ? -0.044 -14.935 11.588 1.00 75.25 228 ILE A N 1
ATOM 1840 C CA . ILE A 1 228 ? 0.057 -13.464 11.641 1.00 75.25 228 ILE A CA 1
ATOM 1841 C C . ILE A 1 228 ? -0.706 -12.885 12.847 1.00 75.25 228 ILE A C 1
ATOM 1843 O O . ILE A 1 228 ? -0.394 -11.790 13.322 1.00 75.25 228 ILE A O 1
ATOM 1847 N N . PHE A 1 229 ? -1.689 -13.636 13.347 1.00 78.44 229 PHE A N 1
ATOM 1848 C CA . PHE A 1 229 ? -2.541 -13.293 14.480 1.00 78.44 229 PHE A CA 1
ATOM 1849 C C . PHE A 1 229 ? -2.190 -14.078 15.754 1.00 78.44 229 PHE A C 1
ATOM 1851 O O . PHE A 1 229 ? -3.078 -14.400 16.542 1.00 78.44 229 PHE A O 1
ATOM 1858 N N . ASN A 1 230 ? -0.905 -14.335 16.009 1.00 78.31 230 ASN A N 1
ATOM 1859 C CA . ASN A 1 230 ? -0.473 -14.772 17.335 1.00 78.31 230 ASN A CA 1
ATOM 1860 C C . ASN A 1 230 ? -0.424 -13.589 18.317 1.00 78.31 230 ASN A C 1
ATOM 1862 O O . ASN A 1 230 ? 0.531 -12.812 18.341 1.00 78.31 230 ASN A O 1
ATOM 1866 N N . LYS A 1 231 ? -1.483 -13.456 19.125 1.00 69.81 231 LYS A N 1
ATOM 1867 C CA . LYS A 1 231 ? -1.649 -12.386 20.121 1.00 69.81 231 LYS A CA 1
ATOM 1868 C C . LYS A 1 231 ? -0.587 -12.441 21.224 1.00 69.81 231 LYS A C 1
ATOM 1870 O O . LYS A 1 231 ? -0.095 -11.388 21.638 1.00 69.81 231 LYS A O 1
ATOM 1875 N N . ASP A 1 232 ? -0.224 -13.645 21.657 1.00 71.81 232 ASP A N 1
ATOM 1876 C CA . ASP A 1 232 ? 0.710 -13.889 22.763 1.00 71.81 232 ASP A CA 1
ATOM 1877 C C . ASP A 1 232 ? 2.173 -13.698 22.336 1.00 71.81 232 ASP A C 1
ATOM 1879 O O . ASP A 1 232 ? 3.045 -13.442 23.163 1.00 71.81 232 ASP A O 1
ATOM 1883 N N . GLY A 1 233 ? 2.438 -13.719 21.027 1.00 73.56 233 GLY A N 1
ATOM 1884 C CA . GLY A 1 233 ? 3.748 -13.429 20.446 1.00 73.56 233 GLY A CA 1
ATOM 1885 C C . GLY A 1 233 ? 4.140 -11.944 20.440 1.00 73.56 233 GLY A C 1
ATOM 1886 O O . GLY A 1 233 ? 5.267 -11.615 20.061 1.00 73.56 233 GLY A O 1
ATOM 1887 N N . PHE A 1 234 ? 3.250 -11.021 20.832 1.00 82.56 234 PHE A N 1
ATOM 1888 C CA . PHE A 1 234 ? 3.534 -9.583 20.794 1.00 82.56 234 PHE A CA 1
ATOM 1889 C C . PHE A 1 234 ? 3.877 -9.003 22.167 1.00 82.56 234 PHE A C 1
ATOM 1891 O O . PHE A 1 234 ? 3.057 -8.987 23.083 1.00 82.56 234 PHE A O 1
ATOM 1898 N N . SER A 1 235 ? 5.071 -8.410 22.269 1.00 87.62 235 SER A N 1
ATOM 1899 C CA . SER A 1 235 ? 5.470 -7.613 23.434 1.00 87.62 235 SER A CA 1
ATOM 1900 C C . SER A 1 235 ? 4.564 -6.394 23.632 1.00 87.62 235 SER A C 1
ATOM 1902 O O . SER A 1 235 ? 3.994 -5.865 22.677 1.00 87.62 235 SER A O 1
ATOM 1904 N N . GLU A 1 236 ? 4.486 -5.879 24.859 1.00 88.00 236 GLU A N 1
ATOM 1905 C CA . GLU A 1 236 ? 3.672 -4.696 25.179 1.00 88.00 236 GLU A CA 1
ATOM 1906 C C . GLU A 1 236 ? 4.052 -3.470 24.331 1.00 88.00 236 GLU A C 1
ATOM 1908 O O . GLU A 1 236 ? 3.198 -2.741 23.828 1.00 88.00 236 GLU A O 1
ATOM 1913 N N . ASN A 1 237 ? 5.348 -3.284 24.060 1.00 88.06 237 ASN A N 1
ATOM 1914 C CA . ASN A 1 237 ? 5.811 -2.260 23.125 1.00 88.06 237 ASN A CA 1
ATOM 1915 C C . ASN A 1 237 ? 5.185 -2.465 21.736 1.00 88.06 237 ASN A C 1
ATOM 1917 O O . ASN A 1 237 ? 4.651 -1.530 21.146 1.00 88.06 237 ASN A O 1
ATOM 1921 N N . ARG A 1 238 ? 5.180 -3.698 21.220 1.00 88.44 238 ARG A N 1
ATOM 1922 C CA . ARG A 1 238 ? 4.600 -4.008 19.910 1.00 88.44 238 ARG A CA 1
ATOM 1923 C C . ARG A 1 238 ? 3.094 -3.738 19.857 1.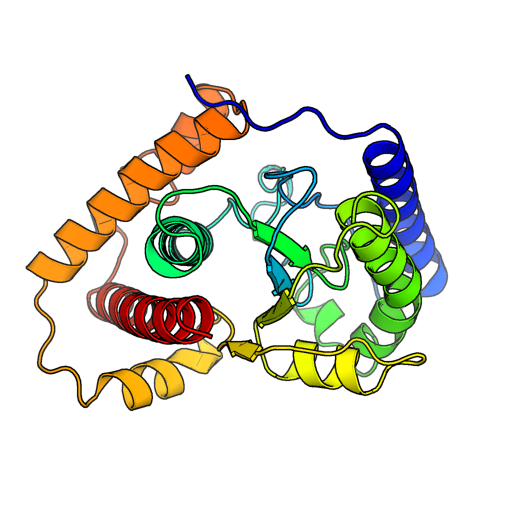00 88.44 238 ARG A C 1
ATOM 1925 O O . ARG A 1 238 ? 2.629 -3.162 18.871 1.00 88.44 238 ARG A O 1
ATOM 1932 N N . LYS A 1 239 ? 2.356 -4.088 20.913 1.00 90.38 239 LYS A N 1
ATOM 1933 C CA . LYS A 1 239 ? 0.920 -3.789 21.052 1.00 90.38 239 LYS A CA 1
ATOM 1934 C C . LYS A 1 239 ? 0.655 -2.283 20.986 1.00 90.38 239 LYS A C 1
ATOM 1936 O O . LYS A 1 239 ? -0.148 -1.822 20.172 1.00 90.38 239 LYS A O 1
ATOM 1941 N N . ASN A 1 240 ? 1.432 -1.497 21.731 1.00 89.12 240 ASN A N 1
ATOM 1942 C CA . ASN A 1 240 ? 1.362 -0.036 21.694 1.00 89.12 240 ASN A CA 1
ATOM 1943 C C . ASN A 1 240 ? 1.659 0.534 20.301 1.00 89.12 240 ASN A C 1
ATOM 1945 O O . ASN A 1 240 ? 0.940 1.407 19.814 1.00 89.12 240 ASN A O 1
ATOM 1949 N N . GLN A 1 241 ? 2.663 0.002 19.600 1.00 90.75 241 GLN A N 1
ATOM 1950 C CA . GLN A 1 241 ? 2.961 0.410 18.224 1.00 90.75 241 GLN A CA 1
ATOM 1951 C C . GLN A 1 241 ? 1.796 0.127 17.260 1.00 90.75 241 GLN A C 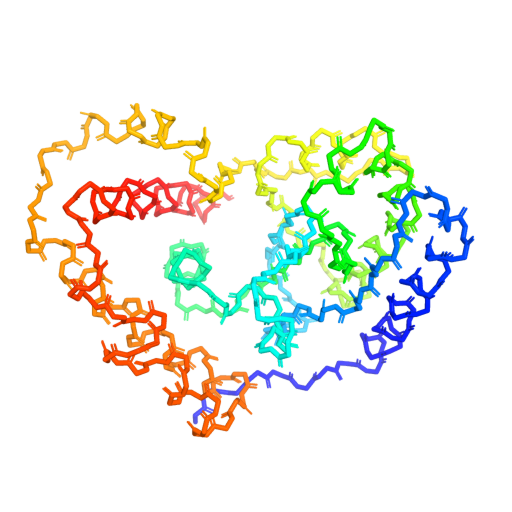1
ATOM 1953 O O . GLN A 1 241 ? 1.548 0.913 16.344 1.00 90.75 241 GLN A O 1
ATOM 1958 N N . HIS A 1 242 ? 1.089 -0.994 17.418 1.00 92.56 242 HIS A N 1
ATOM 1959 C CA . HIS A 1 242 ? -0.103 -1.304 16.623 1.00 92.56 242 HIS A CA 1
ATOM 1960 C C . HIS A 1 242 ? -1.247 -0.324 16.920 1.00 92.56 242 HIS A C 1
ATOM 1962 O O . HIS A 1 242 ? -1.820 0.226 15.980 1.00 92.56 242 HIS A O 1
ATOM 1968 N N . LEU A 1 243 ? -1.517 -0.021 18.194 1.00 93.06 243 LEU A N 1
ATOM 1969 C CA . LEU A 1 243 ? -2.517 0.985 18.571 1.00 93.06 243 LEU A CA 1
ATOM 1970 C C . LEU A 1 243 ? -2.175 2.379 18.034 1.00 93.06 243 LEU A C 1
ATOM 1972 O O . LEU A 1 243 ? -3.050 3.097 17.559 1.00 93.06 243 LEU A O 1
ATOM 1976 N N . ASN A 1 244 ? -0.904 2.786 18.088 1.00 93.12 244 ASN A N 1
ATOM 1977 C CA . ASN A 1 244 ? -0.464 4.070 17.535 1.00 93.12 244 ASN A CA 1
ATOM 1978 C C . ASN A 1 244 ? -0.779 4.175 16.036 1.00 93.12 244 ASN A C 1
ATOM 1980 O O . ASN A 1 244 ? -1.290 5.198 15.582 1.00 93.12 244 ASN A O 1
ATOM 1984 N N . ARG A 1 245 ? -0.515 3.104 15.277 1.00 94.44 245 ARG A N 1
ATOM 1985 C CA . ARG A 1 245 ? -0.840 3.030 13.845 1.00 94.44 245 ARG A CA 1
ATOM 1986 C C . ARG A 1 245 ? -2.341 3.048 13.599 1.00 94.44 245 ARG A C 1
ATOM 1988 O O . ARG A 1 245 ? -2.786 3.761 12.708 1.00 94.44 245 ARG A O 1
ATOM 1995 N N . PHE A 1 246 ? -3.099 2.285 14.383 1.00 95.56 246 PHE A N 1
ATOM 1996 C CA . PHE A 1 246 ? -4.552 2.219 14.270 1.00 95.56 246 PHE A CA 1
ATOM 1997 C C . PHE A 1 246 ? -5.176 3.606 14.386 1.00 95.56 246 PHE A C 1
ATOM 1999 O O . PHE A 1 246 ? -5.846 4.046 13.457 1.00 95.56 246 PHE A O 1
ATOM 2006 N N . TYR A 1 247 ? -4.895 4.309 15.485 1.00 95.19 247 TYR A N 1
ATOM 2007 C CA . TYR A 1 247 ? -5.457 5.632 15.733 1.00 95.19 247 TYR A CA 1
ATOM 2008 C C . TYR A 1 247 ? -5.047 6.641 14.661 1.00 95.19 247 TYR A C 1
ATOM 2010 O O . TYR A 1 247 ? -5.890 7.389 14.181 1.00 95.19 247 TYR A O 1
ATOM 2018 N N . TYR A 1 248 ? -3.788 6.608 14.217 1.00 95.62 248 TYR A N 1
ATOM 2019 C CA . TYR A 1 248 ? -3.348 7.441 13.102 1.00 95.62 248 TYR A CA 1
ATOM 2020 C C . TYR A 1 248 ? -4.136 7.165 11.811 1.00 95.62 248 TYR A C 1
ATOM 2022 O O . TYR A 1 248 ? -4.692 8.090 11.224 1.00 95.62 248 TYR A O 1
ATOM 2030 N N . TYR A 1 249 ? -4.202 5.906 11.360 1.00 97.31 249 TYR A N 1
ATOM 2031 C CA . TYR A 1 249 ? -4.886 5.571 10.107 1.00 97.31 249 TYR A CA 1
ATOM 2032 C C . TYR A 1 249 ? -6.386 5.812 10.189 1.00 97.31 249 TYR A C 1
ATOM 2034 O O . TYR A 1 249 ? -6.956 6.299 9.220 1.00 97.31 249 TYR A O 1
ATOM 2042 N N . LYS A 1 250 ? -7.012 5.511 11.332 1.00 96.56 250 LYS A N 1
ATOM 2043 C CA . LYS A 1 250 ? -8.413 5.839 11.593 1.00 96.56 250 LYS A CA 1
ATOM 2044 C C . LYS A 1 250 ? -8.656 7.328 11.349 1.00 96.56 250 LYS A C 1
ATOM 2046 O O . LYS A 1 250 ? -9.440 7.666 10.470 1.00 96.56 250 LYS A O 1
ATOM 2051 N N . THR A 1 251 ? -7.936 8.201 12.053 1.00 95.62 251 THR A N 1
ATOM 2052 C CA . THR A 1 251 ? -8.152 9.650 11.961 1.00 95.62 251 THR A CA 1
ATOM 2053 C C . THR A 1 251 ? -7.838 10.198 10.569 1.00 95.62 251 THR A C 1
ATOM 2055 O O . THR A 1 251 ? -8.622 10.975 10.027 1.00 95.62 251 THR A O 1
ATOM 2058 N N . GLU A 1 252 ? -6.731 9.788 9.938 1.00 96.56 252 GLU A N 1
ATOM 2059 C CA . GLU A 1 252 ? -6.421 10.261 8.583 1.00 96.56 252 GLU A CA 1
ATOM 2060 C C . GLU A 1 252 ? -7.463 9.802 7.558 1.00 96.56 252 GLU A C 1
ATOM 2062 O O . GLU A 1 252 ? -7.845 10.585 6.692 1.00 96.56 252 GLU A O 1
ATOM 2067 N N . PHE A 1 253 ? -7.955 8.566 7.647 1.00 98.19 253 PHE A N 1
ATOM 2068 C CA . PHE A 1 253 ? -8.954 8.056 6.712 1.00 98.19 253 PHE A CA 1
ATOM 2069 C C . PHE A 1 253 ? -10.350 8.646 6.942 1.00 98.19 253 PHE A C 1
ATOM 2071 O O . PHE A 1 253 ? -11.020 8.953 5.957 1.00 98.19 253 PHE A O 1
ATOM 2078 N N . GLU A 1 254 ? -10.750 8.910 8.191 1.00 97.19 254 GLU A N 1
ATOM 2079 C CA . GLU A 1 254 ? -11.959 9.690 8.505 1.00 97.19 254 GLU A CA 1
ATOM 2080 C C . GLU A 1 254 ? -11.875 11.095 7.886 1.00 97.19 254 GLU A C 1
ATOM 2082 O O . GLU A 1 254 ? -12.805 11.541 7.212 1.00 97.19 254 GLU A O 1
ATOM 2087 N N . ASN A 1 255 ? -10.729 11.770 8.034 1.00 96.50 255 ASN A N 1
ATOM 2088 C CA . ASN A 1 255 ? -10.509 13.102 7.468 1.00 96.50 255 ASN A CA 1
ATOM 2089 C C . ASN A 1 255 ? -10.592 13.111 5.936 1.00 96.50 255 ASN A C 1
ATOM 2091 O O . ASN A 1 255 ? -11.175 14.029 5.368 1.00 96.50 255 ASN A O 1
ATOM 2095 N N . ILE A 1 256 ? -10.030 12.102 5.261 1.00 96.62 256 ILE A N 1
ATOM 2096 C CA . ILE A 1 256 ? -10.107 11.981 3.796 1.00 96.62 256 ILE A CA 1
ATOM 2097 C C . ILE A 1 256 ? -11.537 11.665 3.342 1.00 96.62 256 ILE A C 1
ATOM 2099 O O . ILE A 1 256 ? -11.975 12.175 2.314 1.00 96.62 256 ILE A O 1
ATOM 2103 N N . SER A 1 257 ? -12.270 10.826 4.078 1.00 94.25 257 SER A N 1
ATOM 2104 C CA . SER A 1 257 ? -13.643 10.459 3.715 1.00 94.25 257 SER A CA 1
ATOM 2105 C C . SER A 1 257 ? -14.630 11.627 3.828 1.00 94.25 257 SER A C 1
ATOM 2107 O O . SER A 1 257 ? -15.693 11.566 3.207 1.00 94.25 257 SER A O 1
ATOM 2109 N N . ASN A 1 258 ? -14.311 12.652 4.621 1.00 91.12 258 ASN A N 1
ATOM 2110 C CA . ASN A 1 258 ? -15.149 13.836 4.820 1.00 91.12 258 ASN A CA 1
ATOM 2111 C C . ASN A 1 258 ? -14.864 14.973 3.812 1.00 91.12 258 ASN A C 1
ATOM 2113 O O . ASN A 1 258 ? -15.490 16.026 3.916 1.00 91.12 258 ASN A O 1
ATOM 2117 N N . GLN A 1 259 ? -13.938 14.768 2.862 1.00 86.31 259 GLN A N 1
ATOM 2118 C CA . GLN A 1 259 ? -13.564 15.707 1.788 1.00 86.31 259 GLN A CA 1
ATOM 2119 C C . GLN A 1 259 ? -14.119 15.293 0.420 1.00 86.31 259 GLN A C 1
ATOM 2121 O O . GLN A 1 259 ? -14.667 16.171 -0.275 1.00 86.31 259 GLN A O 1
#

Secondary structure (DSSP, 8-state):
---PPPPPHHHHHHHHHHHHHHHHHHHHTTTT-S-EEE-PPP---SS-SEEEEES--B--S-GGG-SSTTSSSHHHHHHHHHIIIIISSSS--EEEEES--EEE-HHHHTSTTHHHHHHHHHHHHHHHHHHHHTTTTT-PPEEEEESHHHHHHHHTSSSPP-EEEEE--SSGGGHHHHHHHHTTS----HHHHHHHHHHHHHHHHHHHHHTT--HHHHHHHH-TTTSTT-STT--HHHHHHHHHHHHHHHHHHHHHHT-

Sequence (259 aa):
MLKAPEKKPSYLELERKFEAQVKQDKITFKDQIEEAYFVPNPYFSSDPKYCLIALEPSFGLQRELIKVEFLNSFKNFLIHYCAYNYLCKGSFDYHITDISKSAMKAKEAGAPGIRSLVYKNWLPLLKEELQVLSGGNKHTPKVITIGKTVQSHLENCEPPIKVAKNVLHYSENNNSRFMKYVAGLGSKSSLEYDILFDNVRVFGIVLMKYLNFSIEDMDYKLNPANGIFNKDGFSENRKNQHLNRFYYYKTEFENISNQ

Foldseek 3Di:
DAAADDDDPLVVVLLVVLQVLLVVLCVVPVVLFVDKGFAAAFHHDQAAQAEEEEAEDEDDPCNPLRNHPLLAALLSLLLVLLCCCAQVVNGSNYGYYYLHRIHTYPVSCPPPCSSVVSSLSSVVSVVSVQCSNNVNPVDRHAYEYADVVRVVSQCPDVVHDDHPYYAYHSDPVCLVVLCVVCVVVDDDDPVVLVVSLVSSLVSSVVVCVNSVHDPVSNCQANPCVHHNSVPVPDDPVRSVSSVSSNVRSNVVSNVNNVD

Radius of gyration: 18.07 Å; chains: 1; bounding box: 46×40×47 Å

pLDDT: mean 89.56, std 9.46, range [54.44, 98.62]